Protein AF-A0A1Y3BLN2-F1 (afdb_monomer_lite)

Sequence (224 aa):
MYVQSGNWNQACVCAREAYSTDDDSYQQLLRSLKQNLVMNGNHNAAAYIANIYLNNHEEAFIILVKGHHWYEAIRLHHFHRLNDCLLQKEFIDEMIDSYDHLIDNLNNKIQIINDYLLRLKELRENKINLDQFSNEKFSGQDDIDTYSDTSSICDTSSLQSYNTGNTNQTLKTNASHSRKIKRMEQKKYLLKKGSTNEDLQIIYAIKELIMQSSQIFQEANGLI

Secondary structure (DSSP, 8-state):
-TTTTT-HHHHHHHHHHHS-TT-HHHHHHHHHHHHHHHHTT-HHHHHHIIIIIS--HHHHHHHHHHTT-HHHHHHHHHHHT--HHHIIIIIIHHHHHHHHHHHHHHHHHHHHHHHHHHHHHHHHHHHHHHHHHHHHHHTT-------------------------------SSHHHHHHHHHHHHHHTTS--TT-TTHHHHHHHHHHHHHHHHHHHHHHHHHH-

Radius of gyration: 32.09 Å; chains: 1; bounding box: 62×76×81 Å

Structure (mmCIF, N/CA/C/O backbone):
data_AF-A0A1Y3BLN2-F1
#
_entry.id   AF-A0A1Y3BLN2-F1
#
loop_
_atom_site.group_PDB
_atom_site.id
_atom_site.type_symbol
_atom_site.label_atom_id
_atom_site.label_alt_id
_atom_site.label_comp_id
_atom_site.label_asym_id
_atom_site.label_entity_id
_atom_site.label_seq_id
_atom_site.pdbx_PDB_ins_code
_atom_site.Cartn_x
_atom_site.Cartn_y
_atom_site.Cartn_z
_atom_site.occupancy
_atom_site.B_iso_or_equiv
_atom_site.auth_seq_id
_atom_site.auth_comp_id
_atom_site.auth_asym_id
_atom_site.auth_atom_id
_atom_site.pdbx_PDB_model_num
ATOM 1 N N . MET A 1 1 ? 11.397 -21.633 -10.561 1.00 62.62 1 MET A N 1
ATOM 2 C CA .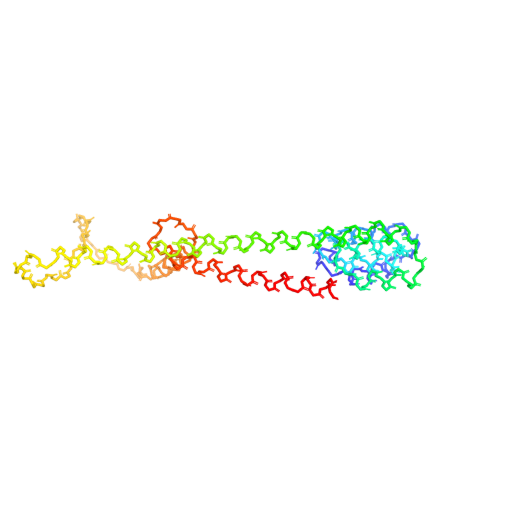 MET A 1 1 ? 11.525 -21.855 -9.104 1.00 62.62 1 MET A CA 1
ATOM 3 C C . MET A 1 1 ? 11.738 -20.544 -8.340 1.00 62.62 1 MET A C 1
ATOM 5 O O . MET A 1 1 ? 10.847 -20.187 -7.587 1.00 62.62 1 MET A O 1
ATOM 9 N N . TYR A 1 2 ? 12.810 -19.768 -8.579 1.00 74.56 2 TYR A N 1
ATOM 10 C CA . TYR A 1 2 ? 13.066 -18.517 -7.827 1.00 74.56 2 TYR A CA 1
ATOM 11 C C . TYR A 1 2 ? 12.047 -17.383 -8.042 1.00 74.56 2 TYR A C 1
ATOM 13 O O . TYR A 1 2 ? 11.705 -16.675 -7.098 1.00 74.56 2 TYR A O 1
ATOM 21 N N . VAL A 1 3 ? 11.497 -17.258 -9.256 1.00 70.56 3 VAL A N 1
ATOM 22 C CA . VAL A 1 3 ? 10.411 -16.302 -9.563 1.00 70.56 3 VAL A CA 1
ATOM 23 C C . VAL A 1 3 ? 9.155 -16.600 -8.735 1.00 70.56 3 VAL A C 1
ATOM 25 O O . VAL A 1 3 ? 8.510 -15.691 -8.229 1.00 70.56 3 VAL A O 1
ATOM 28 N N . GLN A 1 4 ? 8.836 -17.883 -8.541 1.00 72.69 4 GLN A N 1
ATOM 29 C CA . GLN A 1 4 ? 7.673 -18.324 -7.761 1.00 72.69 4 GLN A CA 1
ATOM 30 C C . GLN A 1 4 ? 7.908 -18.238 -6.249 1.00 72.69 4 GLN A C 1
ATOM 32 O O . GLN A 1 4 ? 6.954 -18.104 -5.493 1.00 72.69 4 GLN A O 1
ATOM 37 N N . SER A 1 5 ? 9.164 -18.297 -5.796 1.00 72.00 5 SER A N 1
ATOM 38 C CA . SER A 1 5 ? 9.515 -18.189 -4.376 1.00 72.00 5 SER A CA 1
ATOM 39 C C . SER A 1 5 ? 9.701 -16.743 -3.898 1.00 72.00 5 SER A C 1
ATOM 41 O O . SER A 1 5 ? 10.157 -16.536 -2.778 1.00 72.00 5 SER A O 1
ATOM 43 N N . GLY A 1 6 ? 9.428 -15.741 -4.744 1.00 71.25 6 GLY A N 1
ATOM 44 C CA . GLY A 1 6 ? 9.555 -14.318 -4.402 1.00 71.25 6 GLY A CA 1
ATOM 45 C C . GLY A 1 6 ? 10.995 -13.817 -4.219 1.00 71.25 6 GLY A C 1
ATOM 46 O O . GLY A 1 6 ? 11.201 -12.665 -3.839 1.00 71.25 6 GLY A O 1
ATOM 47 N N . ASN A 1 7 ? 12.007 -14.647 -4.504 1.00 84.38 7 ASN A N 1
ATOM 48 C CA . ASN A 1 7 ? 13.411 -14.260 -4.375 1.00 84.38 7 ASN A CA 1
ATOM 49 C C . ASN A 1 7 ? 13.906 -13.647 -5.688 1.00 84.38 7 ASN A C 1
ATOM 51 O O . ASN A 1 7 ? 14.526 -14.308 -6.525 1.00 84.38 7 ASN A O 1
ATOM 55 N N . TRP A 1 8 ? 13.585 -12.368 -5.863 1.00 86.25 8 TRP A N 1
ATOM 56 C CA . TRP A 1 8 ? 13.862 -11.622 -7.086 1.00 86.25 8 TRP A CA 1
ATOM 57 C C . TRP A 1 8 ? 15.357 -11.474 -7.380 1.00 86.25 8 TRP A C 1
ATOM 59 O O . TRP A 1 8 ? 15.755 -11.606 -8.531 1.00 86.25 8 TRP A O 1
ATOM 69 N N . ASN A 1 9 ? 16.190 -11.294 -6.351 1.00 86.38 9 ASN A N 1
ATOM 70 C CA . ASN A 1 9 ? 17.641 -11.169 -6.509 1.00 86.38 9 ASN A CA 1
ATOM 71 C C . ASN A 1 9 ? 18.246 -12.413 -7.163 1.00 86.38 9 ASN A C 1
ATOM 73 O O . ASN A 1 9 ? 18.951 -12.313 -8.164 1.00 86.38 9 ASN A O 1
ATOM 77 N N . GLN A 1 10 ? 17.927 -13.596 -6.631 1.00 85.94 10 GLN A N 1
ATOM 78 C CA . GLN A 1 10 ? 18.423 -14.857 -7.187 1.00 85.94 10 GLN A CA 1
ATOM 79 C C . GLN A 1 10 ? 17.836 -15.128 -8.575 1.00 85.94 10 GLN A C 1
ATOM 81 O O . GLN A 1 10 ? 18.544 -15.594 -9.462 1.00 85.94 10 GLN A O 1
ATOM 86 N N . ALA A 1 11 ? 16.568 -14.767 -8.800 1.00 85.12 11 ALA A N 1
ATOM 87 C CA . ALA A 1 11 ? 15.963 -14.864 -10.124 1.00 85.12 11 ALA A CA 1
ATOM 88 C C . ALA A 1 11 ? 16.705 -14.005 -11.167 1.00 85.12 11 ALA A C 1
ATOM 90 O O . ALA A 1 11 ? 16.970 -14.498 -12.261 1.00 85.12 11 ALA A O 1
ATOM 91 N N . CYS A 1 12 ? 17.088 -12.769 -10.826 1.00 83.44 12 CYS A N 1
ATOM 92 C CA . CYS A 1 12 ? 17.858 -11.894 -11.712 1.00 83.44 12 CYS A CA 1
ATOM 93 C C . CYS A 1 12 ? 19.279 -12.415 -11.970 1.00 83.44 12 CYS A C 1
ATOM 95 O O . CYS A 1 12 ? 19.751 -12.339 -13.101 1.00 83.44 12 CYS A O 1
ATOM 97 N N . VAL A 1 13 ? 19.957 -12.959 -10.952 1.00 85.75 13 VAL A N 1
ATOM 98 C CA . VAL A 1 13 ? 21.305 -13.538 -11.106 1.00 85.75 13 VAL A CA 1
ATOM 99 C C . VAL A 1 13 ? 21.269 -14.735 -12.054 1.00 85.75 13 VAL A C 1
ATOM 101 O O . VAL A 1 13 ? 21.981 -14.734 -13.054 1.00 85.75 13 VAL A O 1
ATOM 104 N N . CYS A 1 14 ? 20.377 -15.701 -11.816 1.00 85.25 14 CYS A N 1
ATOM 105 C CA . CYS A 1 14 ? 20.239 -16.859 -12.699 1.00 85.25 14 CYS A CA 1
ATOM 106 C C . CYS A 1 14 ? 19.821 -16.457 -14.120 1.00 85.25 14 CYS A C 1
ATOM 108 O O . CYS A 1 14 ? 20.283 -17.049 -15.090 1.00 85.25 14 CYS A O 1
ATOM 110 N N . ALA A 1 15 ? 18.952 -15.451 -14.261 1.00 83.88 15 ALA A N 1
ATOM 111 C CA . ALA A 1 15 ? 18.550 -14.958 -15.573 1.00 83.88 15 ALA A CA 1
ATOM 112 C C . ALA A 1 15 ? 19.729 -14.333 -16.335 1.00 83.88 15 ALA A C 1
ATOM 114 O O . ALA A 1 15 ? 19.853 -14.550 -17.534 1.00 83.88 15 ALA A O 1
ATOM 115 N N . ARG A 1 16 ? 20.615 -13.610 -15.643 1.00 82.88 16 ARG A N 1
ATOM 116 C CA . ARG A 1 16 ? 21.811 -13.005 -16.244 1.00 82.88 16 ARG A CA 1
ATOM 117 C C . ARG A 1 16 ? 22.861 -14.039 -16.657 1.00 82.88 16 ARG A C 1
ATOM 119 O O . ARG A 1 16 ? 23.613 -13.793 -17.589 1.00 82.88 16 ARG A O 1
ATOM 126 N N . GLU A 1 17 ? 22.934 -15.172 -15.964 1.00 83.62 17 GLU A N 1
ATOM 127 C CA . GLU A 1 17 ? 23.821 -16.282 -16.341 1.00 83.62 17 GLU A CA 1
ATOM 128 C C . GLU A 1 17 ? 23.270 -17.100 -17.518 1.00 83.62 17 GLU A C 1
ATOM 130 O O . GLU A 1 17 ? 24.042 -17.664 -18.289 1.00 83.62 17 GLU A O 1
ATOM 135 N N . ALA A 1 18 ? 21.943 -17.174 -17.656 1.00 81.31 18 ALA A N 1
ATOM 136 C CA . ALA A 1 18 ? 21.277 -18.010 -18.653 1.00 81.31 18 ALA A CA 1
ATOM 137 C C . ALA A 1 18 ? 21.029 -17.319 -20.004 1.00 81.31 18 ALA A C 1
ATOM 139 O O . ALA A 1 18 ? 20.907 -18.012 -21.013 1.00 81.31 18 ALA A O 1
ATOM 140 N N . TYR A 1 19 ? 20.927 -15.989 -20.029 1.00 81.38 19 TYR A N 1
ATOM 141 C CA . TYR A 1 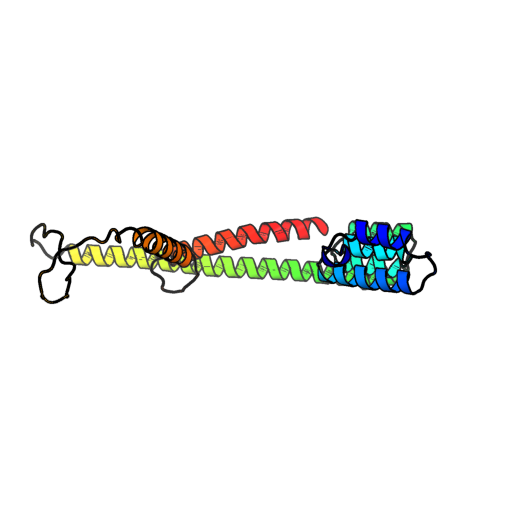19 ? 20.572 -15.216 -21.221 1.00 81.38 19 TYR A CA 1
ATOM 142 C C . TYR A 1 19 ? 21.581 -14.102 -21.493 1.00 81.38 19 TYR A C 1
ATOM 144 O O . TYR A 1 19 ? 22.195 -13.564 -20.569 1.00 81.38 19 TYR A O 1
ATOM 152 N N . SER A 1 20 ? 21.713 -13.715 -22.762 1.00 78.19 20 SER A N 1
ATOM 153 C CA . SER A 1 20 ? 22.414 -12.483 -23.117 1.00 78.19 20 SER A CA 1
ATOM 154 C C . SER A 1 20 ? 21.567 -11.271 -22.717 1.00 78.19 20 SER A C 1
ATOM 156 O O . SER A 1 20 ? 20.338 -11.330 -22.695 1.00 78.19 20 SER A O 1
ATOM 158 N N . THR A 1 21 ? 22.205 -10.141 -22.409 1.00 70.00 21 THR A N 1
ATOM 159 C CA . THR A 1 21 ? 21.501 -8.915 -21.980 1.00 70.00 21 THR A CA 1
ATOM 160 C C . THR A 1 21 ? 20.557 -8.347 -23.041 1.00 70.00 21 THR A C 1
ATOM 162 O O . THR A 1 21 ? 19.580 -7.682 -22.686 1.00 70.00 21 THR A O 1
ATOM 165 N N . ASP A 1 22 ? 20.829 -8.652 -24.310 1.00 73.44 22 ASP A N 1
ATOM 166 C CA . ASP A 1 22 ? 20.061 -8.187 -25.469 1.00 73.44 22 ASP A CA 1
ATOM 167 C C . ASP A 1 22 ? 18.950 -9.169 -25.883 1.00 73.44 22 ASP A C 1
ATOM 169 O O . ASP A 1 22 ? 18.212 -8.900 -26.829 1.00 73.44 22 ASP A O 1
ATOM 173 N N . ASP A 1 23 ? 18.801 -10.300 -25.182 1.00 84.06 23 ASP A N 1
ATOM 174 C CA . ASP A 1 23 ? 17.747 -11.266 -25.488 1.00 84.06 23 ASP A CA 1
ATOM 175 C C . ASP A 1 23 ? 16.370 -10.730 -25.070 1.00 84.06 23 ASP A C 1
ATOM 177 O O . ASP A 1 23 ? 16.113 -10.408 -23.903 1.00 84.06 23 ASP A O 1
ATOM 181 N N . ASP A 1 24 ? 15.420 -10.734 -26.006 1.00 84.50 24 ASP A N 1
ATOM 182 C CA . ASP A 1 24 ? 14.030 -10.348 -25.737 1.00 84.50 24 ASP A CA 1
ATOM 183 C C . ASP A 1 24 ? 13.388 -11.202 -24.630 1.00 84.50 24 ASP A C 1
ATOM 185 O O . ASP A 1 24 ? 12.578 -10.707 -23.840 1.00 84.50 24 ASP A O 1
ATOM 189 N N . SER A 1 25 ? 13.777 -12.477 -24.514 1.00 84.25 25 SER A N 1
ATOM 190 C CA . SER A 1 25 ? 13.311 -13.375 -23.451 1.00 84.25 25 SER A CA 1
ATOM 191 C C . SER A 1 25 ? 13.767 -12.924 -22.062 1.00 84.25 25 SER A C 1
ATOM 193 O O . SER A 1 25 ? 13.006 -13.036 -21.097 1.00 84.25 25 SER A O 1
ATOM 195 N N . TYR A 1 26 ? 14.975 -12.366 -21.952 1.00 86.56 26 TYR A N 1
ATOM 196 C CA . TYR A 1 26 ? 15.506 -11.820 -20.705 1.00 86.56 26 TYR A CA 1
ATOM 197 C C . TYR A 1 26 ? 14.732 -10.566 -20.285 1.00 86.56 26 TYR A C 1
ATOM 199 O O . TYR A 1 26 ? 14.268 -10.460 -19.146 1.00 86.56 26 TYR A O 1
ATOM 207 N N . GLN A 1 27 ? 14.490 -9.659 -21.233 1.00 87.00 27 GLN A N 1
ATOM 208 C CA . GLN A 1 27 ? 13.707 -8.440 -21.013 1.00 87.00 27 GLN A CA 1
ATOM 209 C C . GLN A 1 27 ? 12.254 -8.752 -20.614 1.00 87.00 27 GLN A C 1
ATOM 211 O O . GLN A 1 27 ? 11.708 -8.141 -19.691 1.00 87.00 27 GLN A O 1
ATOM 216 N N . GLN A 1 28 ? 11.615 -9.735 -21.259 1.00 88.75 28 GLN A N 1
ATOM 217 C CA . GLN A 1 28 ? 10.267 -10.187 -20.893 1.00 88.75 28 GLN A CA 1
ATOM 218 C C . GLN A 1 28 ? 10.220 -10.784 -19.483 1.00 88.75 28 GLN A C 1
ATOM 220 O O . GLN A 1 28 ? 9.312 -10.466 -18.708 1.00 88.75 28 GLN A O 1
ATOM 225 N N . LEU A 1 29 ? 11.216 -11.594 -19.116 1.00 88.56 29 LEU A N 1
ATOM 226 C CA . LEU A 1 29 ? 11.306 -12.166 -17.778 1.00 88.56 29 LEU A CA 1
ATOM 227 C C . LEU A 1 29 ? 11.437 -11.072 -16.712 1.00 88.56 29 LEU A C 1
ATOM 229 O O . LEU A 1 29 ? 10.681 -11.087 -15.741 1.00 88.56 29 LEU A O 1
ATOM 233 N N . LEU A 1 30 ? 12.309 -10.082 -16.914 1.00 89.31 30 LEU A N 1
ATOM 234 C CA . LEU A 1 30 ? 12.465 -8.953 -15.992 1.00 89.31 30 LEU A CA 1
ATOM 235 C C . LEU A 1 30 ? 11.183 -8.124 -15.851 1.00 89.31 30 LEU A C 1
ATOM 237 O O . LEU A 1 30 ? 10.811 -7.753 -14.737 1.00 89.31 30 LEU A O 1
ATOM 241 N N . ARG A 1 31 ? 10.462 -7.877 -16.953 1.00 91.31 31 ARG A N 1
ATOM 242 C CA . ARG A 1 31 ? 9.159 -7.191 -16.911 1.00 91.31 31 ARG A CA 1
ATOM 243 C C . ARG A 1 31 ? 8.132 -7.981 -16.101 1.00 91.31 31 ARG A C 1
ATOM 245 O O . ARG A 1 31 ? 7.447 -7.384 -15.271 1.00 91.31 31 ARG A O 1
ATOM 252 N N . SER A 1 32 ? 8.066 -9.301 -16.284 1.00 91.19 32 SER A N 1
ATOM 253 C CA . SER A 1 32 ? 7.160 -10.164 -15.513 1.00 91.19 32 SER A CA 1
ATOM 254 C C . SER A 1 32 ? 7.522 -10.201 -14.022 1.00 91.19 32 SER A C 1
ATOM 256 O O . SER A 1 32 ? 6.652 -10.113 -13.158 1.00 91.19 32 SER A O 1
ATOM 258 N N . LEU A 1 33 ? 8.819 -10.257 -13.703 1.00 90.00 33 LEU A N 1
ATOM 259 C CA . LEU A 1 33 ? 9.331 -10.251 -12.336 1.00 90.00 33 LEU A CA 1
ATOM 260 C C . LEU A 1 33 ? 8.996 -8.933 -11.630 1.00 90.00 33 LEU A C 1
ATOM 262 O O . LEU A 1 33 ? 8.481 -8.944 -10.515 1.00 90.00 33 LEU A O 1
ATOM 266 N N . LYS A 1 34 ? 9.239 -7.803 -12.303 1.00 92.81 34 LYS A N 1
ATOM 267 C CA . LYS A 1 34 ? 8.872 -6.466 -11.828 1.00 92.81 34 LYS A CA 1
ATOM 268 C C . LYS A 1 34 ? 7.373 -6.377 -11.537 1.00 92.81 34 LYS A C 1
ATOM 270 O O . LYS A 1 34 ? 7.005 -5.934 -10.456 1.00 92.81 34 LYS A O 1
ATOM 275 N N . GLN A 1 35 ? 6.514 -6.823 -12.458 1.00 91.62 35 GLN A N 1
ATOM 276 C CA . GLN A 1 35 ? 5.059 -6.816 -12.253 1.00 91.62 35 GLN A CA 1
ATOM 277 C C . GLN A 1 35 ? 4.653 -7.638 -11.025 1.00 91.62 35 GLN A C 1
ATOM 279 O O . GLN A 1 35 ? 3.909 -7.143 -10.183 1.00 91.62 35 GLN A O 1
ATOM 284 N N . ASN A 1 36 ? 5.207 -8.842 -10.868 1.00 91.06 36 ASN A N 1
ATOM 285 C CA . ASN A 1 36 ? 4.957 -9.668 -9.686 1.00 91.06 36 ASN A CA 1
ATOM 286 C C . ASN A 1 36 ? 5.389 -8.970 -8.385 1.00 91.06 36 ASN A C 1
ATOM 288 O O . ASN A 1 36 ? 4.702 -9.073 -7.374 1.00 91.06 36 ASN A O 1
ATOM 292 N N . LEU A 1 37 ? 6.508 -8.240 -8.392 1.00 90.44 37 LEU A N 1
ATOM 293 C CA . LEU A 1 37 ? 6.974 -7.500 -7.216 1.00 90.44 37 LEU A CA 1
ATOM 294 C C . LEU A 1 37 ? 6.078 -6.315 -6.862 1.00 90.44 37 LEU A C 1
ATOM 296 O O . LEU A 1 37 ? 5.812 -6.115 -5.679 1.00 90.44 37 LEU A O 1
ATOM 300 N N . VAL A 1 38 ? 5.579 -5.583 -7.861 1.00 91.94 38 VAL A N 1
ATOM 301 C CA . VAL A 1 38 ? 4.586 -4.518 -7.647 1.00 91.94 38 VAL A CA 1
ATOM 302 C C . VAL A 1 38 ? 3.304 -5.104 -7.057 1.00 91.94 38 VAL A C 1
ATOM 304 O O . VAL A 1 38 ? 2.806 -4.594 -6.059 1.00 91.94 38 VAL A O 1
ATOM 307 N N . MET A 1 39 ? 2.812 -6.227 -7.591 1.00 89.94 39 MET A N 1
ATOM 308 C CA . MET A 1 39 ? 1.628 -6.908 -7.045 1.00 89.94 39 MET A CA 1
ATOM 309 C C . MET A 1 39 ? 1.832 -7.401 -5.606 1.00 89.94 39 MET A C 1
ATOM 311 O O . MET A 1 39 ? 0.890 -7.413 -4.821 1.00 89.94 39 MET A O 1
ATOM 315 N N . ASN A 1 40 ? 3.061 -7.770 -5.246 1.00 88.94 40 ASN A N 1
ATOM 316 C CA . ASN A 1 40 ? 3.426 -8.167 -3.887 1.00 88.94 40 ASN A CA 1
ATOM 317 C C . ASN A 1 40 ? 3.702 -6.969 -2.952 1.00 88.94 40 ASN A C 1
ATOM 319 O O . ASN A 1 40 ? 4.102 -7.180 -1.809 1.00 88.94 40 ASN A O 1
ATOM 323 N N . GLY A 1 41 ? 3.545 -5.727 -3.426 1.00 88.62 41 GLY A N 1
ATOM 324 C CA . GLY A 1 41 ? 3.792 -4.502 -2.659 1.00 88.62 41 GLY A CA 1
ATOM 325 C C . GLY A 1 41 ? 5.271 -4.146 -2.464 1.00 88.62 41 GLY A C 1
ATOM 326 O O . GLY A 1 41 ? 5.586 -3.193 -1.755 1.00 88.62 41 GLY A O 1
ATOM 327 N N . ASN A 1 42 ? 6.202 -4.876 -3.088 1.00 90.75 42 ASN A N 1
ATOM 328 C CA . ASN A 1 42 ? 7.638 -4.625 -2.962 1.00 90.75 42 ASN A CA 1
ATOM 329 C C . ASN A 1 42 ? 8.124 -3.645 -4.043 1.00 90.75 42 ASN A C 1
ATOM 331 O O . ASN A 1 42 ? 8.842 -4.008 -4.981 1.00 90.75 42 ASN A O 1
ATOM 335 N N . HIS A 1 43 ? 7.699 -2.391 -3.902 1.00 92.81 43 HIS A N 1
ATOM 336 C CA . HIS A 1 43 ? 7.960 -1.312 -4.854 1.00 92.81 43 HIS A CA 1
ATOM 337 C C . HIS A 1 43 ? 9.453 -0.979 -4.979 1.00 92.81 43 HIS A C 1
ATOM 339 O O . HIS A 1 43 ? 9.937 -0.784 -6.091 1.00 92.81 43 HIS A O 1
ATOM 345 N N . ASN A 1 44 ? 10.215 -1.025 -3.880 1.00 92.06 44 ASN A N 1
ATOM 346 C CA . ASN A 1 44 ? 11.669 -0.823 -3.898 1.00 92.06 44 ASN A CA 1
ATOM 347 C C . ASN A 1 44 ? 12.404 -1.824 -4.804 1.00 92.06 44 ASN A C 1
ATOM 349 O O . ASN A 1 44 ? 13.221 -1.434 -5.639 1.00 92.06 44 ASN A O 1
ATOM 353 N N . ALA A 1 45 ? 12.100 -3.118 -4.674 1.00 91.75 45 ALA A N 1
ATOM 354 C CA . ALA A 1 45 ? 12.707 -4.151 -5.514 1.00 91.75 45 ALA A CA 1
ATOM 355 C C . ALA A 1 45 ? 12.285 -4.014 -6.986 1.00 91.75 45 ALA A C 1
ATOM 357 O O . ALA A 1 45 ? 13.110 -4.147 -7.892 1.00 91.75 45 ALA A O 1
ATOM 358 N N . ALA A 1 46 ? 11.007 -3.713 -7.234 1.00 93.50 46 ALA A N 1
ATOM 359 C CA . ALA A 1 46 ? 10.492 -3.494 -8.583 1.00 93.50 46 ALA A CA 1
ATOM 360 C C . ALA A 1 46 ? 11.157 -2.287 -9.268 1.00 93.50 46 ALA A C 1
ATOM 362 O O . ALA A 1 46 ? 11.579 -2.387 -10.422 1.00 93.50 46 ALA A O 1
ATOM 363 N N . ALA A 1 47 ? 11.310 -1.175 -8.547 1.00 93.81 47 ALA A N 1
ATOM 364 C CA . ALA A 1 47 ? 11.995 0.015 -9.032 1.00 93.81 47 ALA A CA 1
ATOM 365 C C . ALA A 1 47 ? 13.484 -0.243 -9.288 1.00 93.81 47 ALA A C 1
ATOM 367 O O . ALA A 1 47 ? 14.022 0.235 -10.284 1.00 93.81 47 ALA A O 1
ATOM 368 N N . TYR A 1 48 ? 14.145 -1.048 -8.449 1.00 93.12 48 TYR A N 1
ATOM 369 C CA . TYR A 1 48 ? 15.529 -1.461 -8.685 1.00 93.12 48 TYR A CA 1
ATOM 370 C C . TYR A 1 48 ? 15.672 -2.226 -10.006 1.00 93.12 48 TYR A C 1
ATOM 372 O O . TYR A 1 48 ? 16.585 -1.950 -10.782 1.00 93.12 48 TYR A O 1
ATOM 380 N N . ILE A 1 49 ? 14.742 -3.140 -10.302 1.00 92.12 49 ILE A N 1
ATOM 381 C CA . ILE A 1 49 ? 14.729 -3.867 -11.578 1.00 92.12 49 ILE A CA 1
ATOM 382 C C . ILE A 1 49 ? 14.515 -2.922 -12.760 1.00 92.12 49 ILE A C 1
ATOM 384 O O . ILE A 1 49 ? 15.256 -2.995 -13.741 1.00 92.12 49 ILE A O 1
ATOM 388 N N . ALA A 1 50 ? 13.545 -2.013 -12.657 1.00 92.56 50 ALA A N 1
ATOM 389 C CA . ALA A 1 50 ? 13.275 -1.026 -13.698 1.00 92.56 50 ALA A CA 1
ATOM 390 C C . ALA A 1 50 ? 14.480 -0.104 -13.956 1.00 92.56 50 ALA A C 1
ATOM 392 O O . ALA A 1 50 ? 14.844 0.123 -15.107 1.00 92.56 50 ALA A O 1
ATOM 393 N N . ASN A 1 51 ? 15.138 0.363 -12.894 1.00 92.44 51 ASN A N 1
ATOM 394 C CA . ASN A 1 51 ? 16.263 1.284 -12.987 1.00 92.44 51 ASN A CA 1
ATOM 395 C C . ASN A 1 51 ? 17.537 0.596 -13.506 1.00 92.44 51 ASN A C 1
ATOM 397 O O . ASN A 1 51 ? 18.119 1.036 -14.490 1.00 92.44 51 ASN A O 1
ATOM 401 N N . ILE A 1 52 ? 17.964 -0.492 -12.856 1.00 91.25 52 ILE A N 1
ATOM 402 C CA . ILE A 1 52 ? 19.282 -1.102 -13.088 1.00 91.25 52 ILE A CA 1
ATOM 403 C C . ILE A 1 52 ? 19.277 -2.090 -14.251 1.00 91.25 52 ILE A C 1
ATOM 405 O O . ILE A 1 52 ? 20.242 -2.151 -15.007 1.00 91.25 52 ILE A O 1
ATOM 409 N N . TYR A 1 53 ? 18.227 -2.904 -14.380 1.00 88.69 53 TYR A N 1
ATOM 410 C CA . TYR A 1 53 ? 18.208 -3.982 -15.371 1.00 88.69 53 TYR A CA 1
ATOM 411 C C . TYR A 1 53 ? 17.489 -3.592 -16.664 1.00 88.69 53 TYR A C 1
ATOM 413 O O . TYR A 1 53 ? 17.879 -4.056 -17.732 1.00 88.69 53 TYR A O 1
ATOM 421 N N . LEU A 1 54 ? 16.452 -2.753 -16.577 1.00 89.38 54 LEU A N 1
ATOM 422 C CA . LEU A 1 54 ? 15.685 -2.289 -17.740 1.00 89.38 54 LEU A CA 1
ATOM 423 C C . LEU A 1 54 ? 16.102 -0.888 -18.224 1.00 89.38 54 LEU A C 1
ATOM 425 O O . LEU A 1 54 ? 15.588 -0.445 -19.248 1.00 89.38 54 LEU A O 1
ATOM 429 N N . ASN A 1 55 ? 16.999 -0.192 -17.507 1.00 89.25 55 ASN A N 1
ATOM 430 C CA . ASN A 1 55 ? 17.421 1.192 -17.784 1.00 89.25 55 ASN A CA 1
ATOM 431 C C . ASN A 1 55 ? 16.249 2.175 -17.986 1.00 89.25 55 ASN A C 1
ATOM 433 O O . ASN A 1 55 ? 16.375 3.177 -18.688 1.00 89.25 55 ASN A O 1
ATOM 437 N N . ASN A 1 56 ? 15.091 1.893 -17.381 1.00 92.12 56 ASN A N 1
ATOM 438 C CA . ASN A 1 56 ? 13.897 2.720 -17.484 1.00 92.12 56 ASN A CA 1
ATOM 439 C C . ASN A 1 56 ? 13.724 3.536 -16.200 1.00 92.12 56 ASN A C 1
ATOM 441 O O . ASN A 1 56 ? 13.021 3.142 -15.266 1.00 92.12 56 ASN A O 1
ATOM 445 N N . HIS A 1 57 ? 14.421 4.669 -16.150 1.00 92.62 57 HIS A N 1
ATOM 446 C CA . HIS A 1 57 ? 14.479 5.533 -14.972 1.00 92.62 57 HIS A CA 1
ATOM 447 C C . HIS A 1 57 ? 13.140 6.230 -14.677 1.00 92.62 57 HIS A C 1
ATOM 449 O O . HIS A 1 57 ? 12.781 6.379 -13.511 1.00 92.62 57 HIS A O 1
ATOM 455 N N . GLU A 1 58 ? 12.380 6.608 -15.712 1.00 91.50 58 GLU A N 1
ATOM 456 C CA . GLU A 1 58 ? 11.054 7.225 -15.548 1.00 91.50 58 GLU A CA 1
ATOM 457 C C . GLU A 1 58 ? 10.063 6.239 -14.924 1.00 91.50 58 GLU A C 1
ATOM 459 O O . GLU A 1 58 ? 9.379 6.559 -13.955 1.00 91.50 58 GLU A O 1
ATOM 464 N N . GLU A 1 59 ? 10.040 4.999 -15.412 1.00 92.25 59 GLU A N 1
ATOM 465 C CA . GLU A 1 59 ? 9.181 3.966 -14.835 1.00 92.25 59 GLU A CA 1
ATOM 466 C C . GLU A 1 59 ? 9.604 3.598 -13.406 1.00 92.25 59 GLU A C 1
ATOM 468 O O . GLU A 1 59 ? 8.750 3.401 -12.541 1.00 92.25 59 GLU A O 1
ATOM 473 N N . ALA A 1 60 ? 10.910 3.541 -13.129 1.00 93.81 60 ALA A N 1
ATOM 474 C CA . ALA A 1 60 ? 11.410 3.315 -11.777 1.00 93.81 60 ALA A CA 1
ATOM 475 C C . ALA A 1 60 ? 10.951 4.414 -10.806 1.00 93.81 60 ALA A C 1
ATOM 477 O O . ALA A 1 60 ? 10.552 4.100 -9.686 1.00 93.81 60 ALA A O 1
ATOM 478 N N . PHE A 1 61 ? 10.961 5.678 -11.239 1.00 93.88 61 PHE A N 1
ATOM 479 C CA . PHE A 1 61 ? 10.450 6.796 -10.450 1.00 93.88 61 PHE A CA 1
ATOM 480 C C . PHE A 1 61 ? 8.963 6.628 -10.126 1.00 93.88 61 PHE A C 1
ATOM 482 O O . PHE A 1 61 ? 8.589 6.687 -8.958 1.00 93.88 61 PHE A O 1
ATOM 489 N N . ILE A 1 62 ? 8.130 6.343 -11.132 1.00 92.88 62 ILE A N 1
ATOM 490 C CA . ILE A 1 62 ? 6.679 6.170 -10.947 1.00 92.88 62 ILE A CA 1
ATOM 491 C C . ILE A 1 62 ? 6.384 5.017 -9.974 1.00 92.88 62 ILE A C 1
ATOM 493 O O . ILE A 1 62 ? 5.495 5.118 -9.131 1.00 92.88 62 ILE A O 1
ATOM 497 N N . ILE A 1 63 ? 7.143 3.918 -10.048 1.00 93.94 63 ILE A N 1
ATOM 498 C CA . ILE A 1 63 ? 6.988 2.785 -9.124 1.00 93.94 63 ILE A CA 1
ATOM 499 C C . ILE A 1 63 ? 7.348 3.181 -7.684 1.00 93.94 63 ILE A C 1
ATOM 501 O O . ILE A 1 63 ? 6.660 2.753 -6.758 1.00 93.94 63 ILE A O 1
ATOM 505 N N . LEU A 1 64 ? 8.400 3.982 -7.480 1.00 92.88 64 LEU A N 1
ATOM 506 C CA . LEU A 1 64 ? 8.785 4.463 -6.146 1.00 92.88 64 LEU A CA 1
ATOM 507 C C . LEU A 1 64 ? 7.738 5.409 -5.558 1.00 92.88 64 LEU A C 1
ATOM 509 O O . LEU A 1 64 ? 7.413 5.276 -4.382 1.00 92.88 64 LEU A O 1
ATOM 513 N N . VAL A 1 65 ? 7.187 6.305 -6.381 1.00 92.81 65 VAL A N 1
ATOM 514 C CA . VAL A 1 65 ? 6.105 7.226 -6.000 1.00 92.81 65 VAL A CA 1
ATOM 515 C C . VAL A 1 65 ? 4.878 6.451 -5.524 1.00 92.81 65 VAL A C 1
ATOM 517 O O . VAL A 1 65 ? 4.450 6.628 -4.390 1.00 92.81 65 VAL A O 1
ATOM 520 N N . LYS A 1 66 ? 4.407 5.473 -6.308 1.00 91.44 66 LYS A N 1
ATOM 521 C CA . LYS A 1 66 ? 3.295 4.588 -5.906 1.00 91.44 66 LYS A CA 1
ATOM 522 C C . LYS A 1 66 ? 3.601 3.766 -4.652 1.00 91.44 66 LYS A C 1
ATOM 524 O O . LYS A 1 66 ? 2.715 3.434 -3.868 1.00 91.44 66 LYS A O 1
ATOM 529 N N . GLY A 1 67 ? 4.873 3.431 -4.453 1.00 90.38 67 GLY A N 1
ATOM 530 C CA . GLY A 1 67 ? 5.365 2.757 -3.257 1.00 90.38 67 GLY A CA 1
ATOM 531 C C . GLY A 1 67 ? 5.532 3.653 -2.033 1.00 90.38 67 GLY A C 1
ATOM 532 O O . GLY A 1 67 ? 5.983 3.145 -1.010 1.00 90.38 67 GLY A O 1
ATOM 533 N N . HIS A 1 68 ? 5.205 4.947 -2.123 1.00 90.25 68 HIS A N 1
ATOM 534 C CA . HIS A 1 68 ? 5.418 5.938 -1.066 1.00 90.25 68 HIS A CA 1
ATOM 535 C C . HIS A 1 68 ? 6.897 6.049 -0.630 1.00 90.25 68 HIS A C 1
ATOM 537 O O . HIS A 1 68 ? 7.219 6.412 0.501 1.00 90.25 68 HIS A O 1
ATOM 543 N N . HIS A 1 69 ? 7.831 5.727 -1.533 1.00 90.88 69 HIS A N 1
ATOM 544 C CA . HIS A 1 69 ? 9.278 5.824 -1.319 1.00 90.88 69 HIS A CA 1
ATOM 545 C C . HIS A 1 69 ? 9.793 7.187 -1.795 1.00 90.88 69 HIS A C 1
ATOM 547 O O . HIS A 1 69 ? 10.549 7.302 -2.766 1.00 90.88 69 HIS A O 1
ATOM 553 N N . TRP A 1 70 ? 9.332 8.239 -1.117 1.00 90.12 70 TRP A N 1
ATOM 554 C CA . TRP A 1 70 ? 9.489 9.631 -1.544 1.00 90.12 70 TRP A CA 1
ATOM 555 C C . TRP A 1 70 ? 10.953 10.061 -1.677 1.00 90.12 70 TRP A C 1
ATOM 557 O O . TRP A 1 70 ? 11.351 10.638 -2.691 1.00 90.12 70 TRP A O 1
ATOM 567 N N . TYR A 1 71 ? 11.784 9.729 -0.685 1.00 90.69 71 TYR A N 1
ATOM 568 C CA . TYR A 1 71 ? 13.201 10.095 -0.685 1.00 90.69 71 TYR A CA 1
ATOM 569 C C . TYR A 1 71 ? 13.982 9.393 -1.799 1.00 90.69 71 TYR A C 1
ATOM 571 O O . TYR A 1 71 ? 14.791 10.028 -2.482 1.00 90.69 71 TYR A O 1
ATOM 579 N N . GLU A 1 72 ? 13.752 8.093 -2.020 1.00 90.81 72 GLU A N 1
ATOM 580 C CA . GLU A 1 72 ? 14.366 7.381 -3.140 1.00 90.81 72 GLU A CA 1
ATOM 581 C C . GLU A 1 72 ? 13.916 7.941 -4.491 1.00 90.81 72 GLU A C 1
ATOM 583 O O . GLU A 1 72 ? 14.757 8.077 -5.384 1.00 90.81 72 GLU A O 1
ATOM 588 N N . ALA A 1 73 ? 12.634 8.290 -4.638 1.00 91.38 73 ALA A N 1
ATOM 589 C CA . ALA A 1 73 ? 12.093 8.869 -5.864 1.00 91.38 73 ALA A CA 1
ATOM 590 C C . ALA A 1 73 ? 12.769 10.210 -6.194 1.00 91.38 73 ALA A C 1
ATOM 592 O O . ALA A 1 73 ? 13.315 10.370 -7.288 1.00 91.38 73 ALA A O 1
ATOM 593 N N . ILE A 1 74 ? 12.835 11.139 -5.231 1.00 91.19 74 ILE A N 1
ATOM 594 C CA . ILE A 1 74 ? 13.508 12.440 -5.394 1.00 91.19 74 ILE A CA 1
ATOM 595 C C . ILE A 1 74 ? 14.993 12.250 -5.726 1.00 91.19 74 ILE A C 1
ATOM 597 O O . ILE A 1 74 ? 15.520 12.881 -6.648 1.00 91.19 74 ILE A O 1
ATOM 601 N N . ARG A 1 75 ? 15.683 11.345 -5.016 1.00 92.06 75 ARG A N 1
ATOM 602 C CA . ARG A 1 75 ? 17.096 11.042 -5.284 1.00 92.06 75 ARG A CA 1
ATOM 603 C C . ARG A 1 75 ? 17.296 10.554 -6.718 1.00 92.06 75 ARG A C 1
ATOM 605 O O . ARG A 1 75 ? 18.226 11.002 -7.385 1.00 92.06 75 ARG A O 1
ATOM 612 N N . LEU A 1 76 ? 16.439 9.645 -7.186 1.00 92.06 76 LEU A N 1
ATOM 613 C CA . LEU A 1 76 ? 16.497 9.089 -8.538 1.00 92.06 76 LEU A CA 1
ATOM 614 C C . LEU A 1 76 ? 16.229 10.172 -9.591 1.00 92.06 76 LEU A C 1
ATOM 616 O O . LEU A 1 76 ? 16.981 10.271 -10.562 1.00 92.06 76 LEU A O 1
ATOM 620 N N . HIS A 1 77 ? 15.229 11.024 -9.359 1.00 92.12 77 HIS A N 1
ATOM 621 C CA . HIS A 1 77 ? 14.893 12.150 -10.226 1.00 92.12 77 HIS A CA 1
ATOM 622 C C . HIS A 1 77 ? 16.076 13.109 -10.412 1.00 92.12 77 HIS A C 1
ATOM 624 O O . HIS A 1 77 ? 16.465 13.389 -11.546 1.00 92.12 77 HIS A O 1
ATOM 630 N N . HIS A 1 78 ? 16.709 13.545 -9.318 1.00 91.06 78 HIS A N 1
ATOM 631 C CA . HIS A 1 78 ? 17.871 14.434 -9.392 1.00 91.06 78 HIS A CA 1
ATOM 632 C C . HIS A 1 78 ? 19.103 13.765 -10.005 1.00 91.06 78 HIS A C 1
ATOM 634 O O . HIS A 1 78 ? 19.836 14.408 -10.758 1.00 91.06 78 HIS A O 1
ATOM 640 N N . PHE A 1 79 ? 19.342 12.486 -9.701 1.00 91.94 79 PHE A N 1
ATOM 641 C CA . PHE A 1 79 ? 20.504 11.759 -10.212 1.00 91.94 79 PHE A CA 1
ATOM 642 C C . PHE A 1 79 ? 20.441 11.568 -11.733 1.00 91.94 79 PHE A C 1
ATOM 644 O O . PHE A 1 79 ? 21.432 11.807 -12.420 1.00 91.94 79 PHE A O 1
ATOM 651 N N . HIS A 1 80 ? 19.276 11.189 -12.265 1.00 89.81 80 HIS A N 1
ATOM 652 C CA . HIS A 1 80 ? 19.086 10.965 -13.702 1.00 89.81 80 HIS A CA 1
ATOM 653 C C . HIS A 1 80 ? 18.615 12.209 -14.471 1.00 89.81 80 HIS A C 1
ATOM 655 O O . HIS A 1 80 ? 18.525 12.143 -15.694 1.00 89.81 80 HIS A O 1
ATOM 661 N N . ARG A 1 81 ? 18.353 13.334 -13.785 1.00 88.75 81 ARG A N 1
ATOM 662 C CA . ARG A 1 81 ? 17.801 14.575 -14.365 1.00 88.75 81 ARG A CA 1
ATOM 663 C C . ARG A 1 81 ? 16.551 14.300 -15.203 1.00 88.75 81 ARG A C 1
ATOM 665 O O . ARG A 1 81 ? 16.495 14.631 -16.386 1.00 88.75 81 ARG A O 1
ATOM 672 N N . LEU A 1 82 ? 15.585 13.626 -14.583 1.00 87.38 82 LEU A N 1
ATOM 673 C CA . LEU A 1 82 ? 14.310 13.315 -15.226 1.00 87.38 82 LEU A CA 1
ATOM 674 C C . LEU A 1 82 ? 13.505 14.593 -15.501 1.00 87.38 82 LEU A C 1
ATOM 676 O O . LEU A 1 82 ? 13.797 15.660 -14.971 1.00 87.38 82 LEU A O 1
ATOM 680 N N . ASN A 1 83 ? 12.472 14.471 -16.330 1.00 88.50 83 ASN A N 1
ATOM 681 C CA . ASN A 1 83 ? 11.624 15.592 -16.723 1.00 88.50 83 ASN A CA 1
ATOM 682 C C . ASN A 1 83 ? 10.917 16.240 -15.516 1.00 88.50 83 ASN A C 1
ATOM 684 O O . ASN A 1 83 ? 10.173 15.566 -14.803 1.00 88.50 83 ASN A O 1
ATOM 688 N N . ASP A 1 84 ? 11.054 17.559 -15.348 1.00 86.12 84 ASP A N 1
ATOM 689 C CA . ASP A 1 84 ? 10.420 18.319 -14.252 1.00 86.12 84 ASP A CA 1
ATOM 690 C C . ASP A 1 84 ? 8.886 18.192 -14.248 1.00 86.12 84 ASP A C 1
ATOM 692 O O . ASP A 1 84 ? 8.247 18.179 -13.197 1.00 86.12 84 ASP A O 1
ATOM 696 N N . CYS A 1 85 ? 8.273 18.028 -15.426 1.00 86.25 85 CYS A N 1
ATOM 697 C CA . CYS A 1 85 ? 6.829 17.808 -15.546 1.00 86.25 85 CYS A CA 1
ATOM 698 C C . CYS A 1 85 ? 6.375 16.512 -14.852 1.00 86.25 85 CYS A C 1
ATOM 700 O O . CYS A 1 85 ? 5.256 16.450 -14.350 1.00 86.25 85 CYS A O 1
ATOM 702 N N . LEU A 1 86 ? 7.242 15.498 -14.801 1.00 83.94 86 LEU A N 1
ATOM 703 C CA . LEU A 1 86 ? 6.964 14.213 -14.167 1.00 83.94 86 LEU A CA 1
ATOM 704 C C . LEU A 1 86 ? 7.006 14.340 -12.638 1.00 83.94 86 LEU A C 1
ATOM 706 O O . LEU A 1 86 ? 6.153 13.781 -11.958 1.00 83.94 86 LEU A O 1
ATOM 710 N N . LEU A 1 87 ? 7.924 15.152 -12.102 1.00 86.31 87 LEU A N 1
ATOM 711 C CA . LEU A 1 87 ? 7.923 15.520 -10.684 1.00 86.31 87 LEU A CA 1
ATOM 712 C C . LEU A 1 87 ? 6.639 16.278 -10.325 1.00 86.31 87 LEU A C 1
ATOM 714 O O . LEU A 1 87 ? 5.972 15.945 -9.354 1.00 86.31 87 LEU A O 1
ATOM 718 N N . GLN A 1 88 ? 6.263 17.275 -11.124 1.00 84.38 88 GLN A N 1
ATOM 719 C CA . GLN A 1 88 ? 5.093 18.085 -10.803 1.00 84.38 88 GLN A CA 1
ATOM 720 C C . GLN A 1 88 ? 3.784 17.294 -10.874 1.00 84.38 88 GLN A C 1
ATOM 722 O O . GLN A 1 88 ? 2.941 17.481 -10.012 1.00 84.38 88 GLN A O 1
ATOM 727 N N . LYS A 1 89 ? 3.608 16.437 -11.884 1.00 86.62 89 LYS A N 1
ATOM 728 C CA . LYS A 1 89 ? 2.357 15.690 -12.072 1.00 86.62 89 LYS A CA 1
ATOM 729 C C . LYS A 1 89 ? 2.286 14.433 -11.224 1.00 86.62 89 LYS A C 1
ATOM 731 O O . LYS A 1 89 ? 1.321 14.226 -10.522 1.00 86.62 89 LYS A O 1
ATOM 736 N N . GLU A 1 90 ? 3.292 13.569 -11.296 1.00 87.62 90 GLU A N 1
ATOM 737 C CA . GLU A 1 90 ? 3.175 12.252 -10.663 1.00 87.62 90 GLU A CA 1
ATOM 738 C C . GLU A 1 90 ? 3.539 12.315 -9.180 1.00 87.62 90 GLU A C 1
ATOM 740 O O . GLU A 1 90 ? 2.909 11.656 -8.369 1.00 87.62 90 GLU A O 1
ATOM 745 N N . PHE A 1 91 ? 4.553 13.097 -8.796 1.00 90.50 91 PHE A N 1
ATOM 746 C CA . PHE A 1 91 ? 5.013 13.107 -7.405 1.00 90.50 91 PHE A CA 1
ATOM 747 C C . PHE A 1 91 ? 4.182 14.029 -6.519 1.00 90.50 91 PHE A C 1
ATOM 749 O O . PHE A 1 91 ? 3.788 13.613 -5.436 1.00 90.50 91 PHE A O 1
ATOM 756 N N . ILE A 1 92 ? 3.939 15.273 -6.943 1.00 88.88 92 ILE A N 1
ATOM 757 C CA . ILE A 1 92 ? 3.213 16.235 -6.100 1.00 88.88 92 ILE A CA 1
ATOM 758 C C . ILE A 1 92 ? 1.749 15.820 -5.949 1.00 88.88 92 ILE A C 1
ATOM 760 O O . ILE A 1 92 ? 1.261 15.819 -4.822 1.00 88.88 92 ILE A O 1
ATOM 764 N N . ASP A 1 93 ? 1.078 15.428 -7.038 1.00 91.06 93 ASP A N 1
ATOM 765 C CA . ASP A 1 93 ? -0.332 15.024 -6.972 1.00 91.06 93 ASP A CA 1
ATOM 766 C C . ASP A 1 93 ? -0.493 13.775 -6.082 1.00 91.06 93 ASP A C 1
ATOM 768 O O . ASP A 1 93 ? -1.287 13.795 -5.147 1.00 91.06 93 ASP A O 1
ATOM 772 N N . GLU A 1 94 ? 0.344 12.741 -6.257 1.00 91.25 94 GLU A N 1
ATOM 773 C CA . GLU A 1 94 ? 0.288 11.532 -5.417 1.00 91.25 94 GLU A CA 1
ATOM 774 C C . GLU A 1 94 ? 0.652 11.818 -3.947 1.00 91.25 94 GLU A C 1
ATOM 776 O O . GLU A 1 94 ? 0.098 11.208 -3.034 1.00 91.25 94 GLU A O 1
ATOM 781 N N . MET A 1 95 ? 1.574 12.750 -3.682 1.00 88.88 95 MET A N 1
ATOM 782 C CA . MET A 1 95 ? 1.917 13.143 -2.312 1.00 88.88 95 MET A CA 1
ATOM 783 C C . MET A 1 95 ? 0.731 13.822 -1.617 1.00 88.88 95 MET A C 1
ATOM 785 O O . MET A 1 95 ? 0.463 13.530 -0.450 1.00 88.88 95 MET A O 1
ATOM 789 N N . ILE A 1 96 ? 0.024 14.710 -2.323 1.00 90.81 96 ILE A N 1
ATOM 790 C CA . ILE A 1 96 ? -1.177 15.380 -1.810 1.00 90.81 96 ILE A CA 1
ATOM 791 C C . ILE A 1 96 ? -2.284 14.348 -1.575 1.00 90.81 96 ILE A C 1
ATOM 793 O O . ILE A 1 96 ? -2.832 14.297 -0.476 1.00 90.81 96 ILE A O 1
ATOM 797 N N . ASP A 1 97 ? -2.541 13.470 -2.545 1.00 91.12 97 ASP A N 1
ATOM 798 C CA . ASP A 1 97 ? -3.556 12.419 -2.429 1.00 91.12 97 ASP A CA 1
ATOM 799 C C . ASP A 1 97 ? -3.258 11.466 -1.256 1.00 91.12 97 ASP A C 1
ATOM 801 O O . ASP A 1 97 ? -4.149 11.108 -0.481 1.00 91.12 97 ASP A O 1
ATOM 805 N N . SER A 1 98 ? -1.989 11.083 -1.074 1.00 89.56 98 SER A N 1
ATOM 806 C CA . SER A 1 98 ? -1.546 10.253 0.052 1.00 89.56 98 SER A CA 1
ATOM 807 C C . SER A 1 98 ? -1.731 10.967 1.394 1.00 89.56 98 SER A C 1
ATOM 809 O O . SER A 1 98 ? -2.212 10.369 2.362 1.00 89.56 98 SER A O 1
ATOM 811 N N . TYR A 1 99 ? -1.400 12.258 1.455 1.00 89.75 99 TYR A N 1
ATOM 812 C CA . TYR A 1 99 ? -1.597 13.086 2.641 1.00 89.75 99 TYR A CA 1
ATOM 813 C C . TYR A 1 99 ? -3.079 13.201 3.026 1.00 89.75 99 TYR A C 1
ATOM 815 O O . TYR A 1 99 ? -3.430 12.959 4.186 1.00 89.75 99 TYR A O 1
ATOM 823 N N . ASP A 1 100 ? -3.951 13.488 2.060 1.00 91.88 100 ASP A N 1
ATOM 824 C CA . ASP A 1 100 ? -5.396 13.584 2.276 1.00 91.88 100 ASP A CA 1
ATOM 825 C C . ASP A 1 100 ? -5.975 12.234 2.728 1.00 91.88 100 ASP A C 1
ATOM 827 O O . ASP A 1 100 ? -6.714 12.164 3.714 1.00 91.88 100 ASP A O 1
ATOM 831 N N . HIS A 1 101 ? -5.549 11.130 2.105 1.00 90.50 101 HIS A N 1
ATOM 832 C CA . HIS A 1 101 ? -5.952 9.785 2.516 1.00 90.50 101 HIS A CA 1
ATOM 833 C C . HIS A 1 101 ? -5.515 9.451 3.954 1.00 90.50 101 HIS A C 1
ATOM 835 O O . HIS A 1 101 ? -6.267 8.823 4.710 1.00 90.50 101 HIS A O 1
ATOM 841 N N . LEU A 1 102 ? -4.314 9.867 4.374 1.00 88.31 102 LEU A N 1
ATOM 842 C CA . LEU A 1 102 ? -3.848 9.686 5.753 1.00 88.31 102 LEU A CA 1
ATOM 843 C C . LEU A 1 102 ? -4.693 10.488 6.747 1.00 88.31 102 LEU A C 1
ATOM 845 O O . LEU A 1 102 ? -5.063 9.949 7.796 1.00 88.31 102 LEU A O 1
ATOM 849 N N . ILE A 1 103 ? -5.030 11.739 6.421 1.00 90.25 103 ILE A N 1
ATOM 850 C CA . ILE A 1 103 ? -5.916 12.574 7.242 1.00 90.25 103 ILE A CA 1
ATOM 851 C C . ILE A 1 103 ? -7.287 11.921 7.382 1.00 90.25 103 ILE A C 1
ATOM 853 O O . ILE A 1 103 ? -7.782 11.770 8.502 1.00 90.25 103 ILE A O 1
ATOM 857 N N . ASP A 1 104 ? -7.888 11.490 6.277 1.00 92.00 104 ASP A N 1
ATOM 858 C CA . ASP A 1 104 ? -9.204 10.859 6.283 1.00 92.00 104 ASP A CA 1
ATOM 859 C C . ASP A 1 104 ? -9.201 9.557 7.087 1.00 92.00 104 ASP A C 1
ATOM 861 O O . ASP A 1 104 ? -10.101 9.308 7.893 1.00 92.00 104 ASP A O 1
ATOM 865 N N . ASN A 1 105 ? -8.160 8.734 6.948 1.00 89.62 105 ASN A N 1
ATOM 866 C CA . ASN A 1 105 ? -8.002 7.513 7.736 1.00 89.62 105 ASN A CA 1
ATOM 867 C C . ASN A 1 105 ? -7.884 7.819 9.241 1.00 89.62 105 ASN A C 1
ATOM 869 O O . ASN A 1 105 ? -8.535 7.169 10.065 1.00 89.62 105 ASN A O 1
ATOM 873 N N . LEU A 1 106 ? -7.112 8.842 9.618 1.00 89.31 106 LEU A N 1
ATOM 874 C CA . LEU A 1 106 ? -7.008 9.286 11.010 1.00 89.31 106 LEU A CA 1
ATOM 875 C C . LEU A 1 106 ? -8.346 9.806 11.547 1.00 89.31 106 LEU A C 1
ATOM 877 O O . LEU A 1 106 ? -8.764 9.386 12.628 1.00 89.31 106 LEU A O 1
ATOM 881 N N . ASN A 1 107 ? -9.047 10.649 10.789 1.00 91.06 107 ASN A N 1
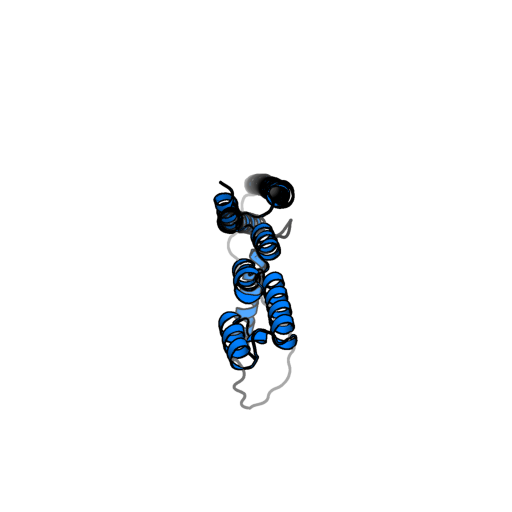ATOM 882 C CA . ASN A 1 107 ? -10.357 11.182 11.165 1.00 91.06 107 ASN A CA 1
ATOM 883 C C . ASN A 1 107 ? -11.388 10.064 11.360 1.00 91.06 107 ASN A C 1
ATOM 885 O O . ASN A 1 107 ? -12.080 10.034 12.379 1.00 91.06 107 ASN A O 1
ATOM 889 N N . ASN A 1 108 ? -11.427 9.091 10.447 1.00 90.62 108 ASN A N 1
ATOM 890 C CA . ASN A 1 108 ? -12.291 7.918 10.557 1.00 90.62 108 ASN A CA 1
ATOM 891 C C . ASN A 1 108 ? -11.988 7.111 11.828 1.00 90.62 108 ASN A C 1
ATOM 893 O O . ASN A 1 108 ? -12.902 6.738 12.566 1.00 90.62 108 ASN A O 1
ATOM 897 N N . LYS A 1 109 ? -10.708 6.872 12.142 1.00 88.31 109 LYS A N 1
ATOM 898 C CA . LYS A 1 109 ? -10.319 6.168 13.375 1.00 88.31 109 LYS A CA 1
ATOM 899 C C . LYS A 1 109 ? -10.697 6.946 14.632 1.00 88.31 109 LYS A C 1
ATOM 901 O O . LYS A 1 109 ? -11.187 6.338 15.583 1.00 88.31 109 LYS A O 1
ATOM 906 N N . ILE A 1 110 ? -10.512 8.266 14.638 1.00 90.06 110 ILE A N 1
ATOM 907 C CA . ILE A 1 110 ? -10.929 9.141 15.742 1.00 90.06 110 ILE A CA 1
ATOM 908 C C . ILE A 1 110 ? -12.443 9.050 15.947 1.00 90.06 110 ILE A C 1
ATOM 910 O O . ILE A 1 110 ? -12.893 8.872 17.079 1.00 90.06 110 ILE A O 1
ATOM 914 N N . GLN A 1 111 ? -13.229 9.112 14.870 1.00 91.69 111 GLN A N 1
ATOM 915 C CA . GLN A 1 111 ? -14.684 8.992 14.942 1.00 91.69 111 GLN A CA 1
ATOM 916 C C . GLN A 1 111 ? -15.111 7.638 15.524 1.00 91.69 111 GLN A C 1
ATOM 918 O O . GLN A 1 111 ? -15.899 7.601 16.466 1.00 91.69 111 GLN A O 1
ATOM 923 N N . ILE A 1 112 ? -14.528 6.536 15.044 1.00 89.25 112 ILE A N 1
ATOM 924 C CA . ILE A 1 112 ? -14.819 5.190 15.559 1.00 89.25 112 ILE A CA 1
ATOM 925 C C . ILE A 1 112 ? -14.471 5.080 17.053 1.00 89.25 112 ILE A C 1
ATOM 927 O O . ILE A 1 112 ? -15.236 4.504 17.829 1.00 89.25 112 ILE A O 1
ATOM 931 N N . ILE A 1 113 ? -13.333 5.638 17.482 1.00 89.50 113 ILE A N 1
ATOM 932 C CA . ILE A 1 113 ? -12.945 5.657 18.899 1.00 89.50 113 ILE A CA 1
ATOM 933 C C . ILE A 1 113 ? -13.956 6.461 19.721 1.00 89.50 113 ILE A C 1
ATOM 935 O O . ILE A 1 113 ? -14.366 5.999 20.785 1.00 89.50 113 ILE A O 1
ATOM 939 N N . ASN A 1 114 ? -14.391 7.625 19.238 1.00 90.38 114 ASN A N 1
ATOM 940 C CA . ASN A 1 114 ? -15.387 8.445 19.927 1.00 90.38 114 ASN A CA 1
ATOM 941 C C . ASN A 1 114 ? -16.722 7.706 20.086 1.00 90.38 114 ASN A C 1
ATOM 943 O O . ASN A 1 114 ? -17.265 7.673 21.192 1.00 90.38 114 ASN A O 1
ATOM 947 N N . ASP A 1 115 ? -17.204 7.043 19.035 1.00 89.69 115 ASP A N 1
ATOM 948 C CA . ASP A 1 115 ? -18.428 6.236 19.081 1.00 89.69 115 ASP A CA 1
ATOM 949 C C . ASP A 1 115 ? -18.310 5.093 20.102 1.00 89.69 115 ASP A C 1
ATOM 951 O O . ASP A 1 115 ? -19.225 4.837 20.891 1.00 89.69 115 ASP A O 1
ATOM 955 N N . TYR A 1 116 ? -17.155 4.425 20.142 1.00 89.38 116 TYR A N 1
ATOM 956 C CA . TYR A 1 116 ? -16.861 3.387 21.127 1.00 89.38 116 TYR A CA 1
ATOM 957 C C . TYR A 1 116 ? -16.793 3.917 22.561 1.00 89.38 116 TYR A C 1
ATOM 959 O O . TYR A 1 116 ? -17.303 3.264 23.474 1.00 89.38 116 TYR A O 1
ATOM 967 N N . LEU A 1 117 ? -16.212 5.097 22.781 1.00 89.00 117 LEU A N 1
ATOM 968 C CA . LEU A 1 117 ? -16.162 5.727 24.101 1.00 89.00 117 LEU A CA 1
ATOM 969 C C . LEU A 1 117 ? -17.552 6.148 24.588 1.00 89.00 117 LEU A C 1
ATOM 971 O O . LEU A 1 117 ? -17.882 5.900 25.750 1.00 89.00 117 LEU A O 1
ATOM 975 N N . LEU A 1 118 ? -18.378 6.727 23.710 1.00 89.50 118 LEU A N 1
ATOM 976 C CA . LEU A 1 118 ? -19.772 7.058 24.013 1.00 89.50 118 LEU A CA 1
ATOM 977 C C . LEU A 1 118 ? -20.552 5.803 24.405 1.00 89.50 118 LEU A C 1
ATOM 979 O O . LEU A 1 118 ? -21.179 5.769 25.463 1.00 89.50 118 LEU A O 1
ATOM 983 N N . ARG A 1 119 ? -20.428 4.731 23.616 1.00 88.00 119 ARG A N 1
ATOM 984 C CA . ARG A 1 119 ? -21.100 3.463 23.903 1.00 88.00 119 ARG A CA 1
ATOM 985 C C . ARG A 1 119 ? -20.668 2.856 25.237 1.00 88.00 119 ARG A C 1
ATOM 987 O O . ARG A 1 119 ? -21.494 2.352 25.991 1.00 88.00 119 ARG A O 1
ATOM 994 N N . LEU A 1 120 ? -19.377 2.919 25.551 1.00 87.50 120 LEU A N 1
ATOM 995 C CA . LEU A 1 120 ? -18.843 2.413 26.813 1.00 87.50 120 LEU A CA 1
ATOM 996 C C . LEU A 1 120 ? -19.357 3.231 28.009 1.00 87.50 120 LEU A C 1
ATOM 998 O O . LEU A 1 120 ? -19.636 2.668 29.069 1.00 87.50 120 LEU A O 1
ATOM 1002 N N . LYS A 1 121 ? -19.532 4.546 27.838 1.00 87.88 121 LYS A N 1
ATOM 1003 C CA . LYS A 1 121 ? -20.156 5.409 28.847 1.00 87.88 121 LYS A CA 1
ATOM 1004 C C . LYS A 1 121 ? -21.608 4.996 29.114 1.00 87.88 121 LYS A C 1
ATOM 1006 O O . LYS A 1 121 ? -21.953 4.788 30.274 1.00 87.88 121 LYS A O 1
ATOM 1011 N N . GLU A 1 122 ? -22.408 4.782 28.067 1.00 87.88 122 GLU A N 1
ATOM 1012 C CA . GLU A 1 122 ? -23.794 4.297 28.194 1.00 87.88 122 GLU A CA 1
ATOM 1013 C C . GLU A 1 122 ? -23.874 2.958 28.941 1.00 87.88 122 GLU A C 1
ATOM 1015 O O . GLU A 1 122 ? -24.714 2.776 29.820 1.00 87.88 122 GLU A O 1
ATOM 1020 N N . LEU A 1 123 ? -22.997 2.002 28.613 1.00 85.50 123 LEU A N 1
ATOM 1021 C CA . LEU A 1 123 ? -22.986 0.685 29.257 1.00 85.50 123 LEU A CA 1
ATOM 1022 C C . LEU A 1 123 ? -22.639 0.779 30.749 1.00 85.50 123 LEU A C 1
ATOM 1024 O O . LEU A 1 123 ? -23.270 0.107 31.569 1.00 85.50 123 LEU A O 1
ATOM 1028 N N . ARG A 1 124 ? -21.699 1.658 31.123 1.00 83.75 124 ARG A N 1
ATOM 1029 C CA . ARG A 1 124 ? -21.363 1.919 32.532 1.00 83.75 124 ARG A CA 1
ATOM 1030 C C . ARG A 1 124 ? -22.515 2.565 33.297 1.00 83.75 124 ARG A C 1
ATOM 1032 O O . ARG A 1 124 ? -22.808 2.121 34.403 1.00 83.75 124 ARG A O 1
ATOM 1039 N N . GLU A 1 125 ? -23.170 3.571 32.722 1.00 84.94 125 GLU A N 1
ATOM 1040 C CA . GLU A 1 125 ? -24.328 4.230 33.344 1.00 84.94 125 GLU A CA 1
ATOM 1041 C C . GLU A 1 125 ? -25.494 3.247 33.526 1.00 84.94 125 GLU A C 1
ATOM 1043 O O . GLU A 1 125 ? -26.059 3.148 34.613 1.00 84.94 125 GLU A O 1
ATOM 1048 N N . ASN A 1 126 ? -25.790 2.433 32.509 1.00 80.25 126 ASN A N 1
ATOM 1049 C CA . ASN A 1 126 ? -26.827 1.402 32.587 1.00 80.25 126 ASN A CA 1
ATOM 1050 C C . ASN A 1 126 ? -26.533 0.340 33.652 1.00 80.25 126 ASN A C 1
ATOM 1052 O O . ASN A 1 126 ? -27.453 -0.110 34.333 1.00 80.25 126 ASN A O 1
ATOM 1056 N N . LYS A 1 127 ? -25.264 -0.048 33.822 1.00 80.25 127 LYS A N 1
ATOM 1057 C CA . LYS A 1 127 ? -24.860 -0.997 34.863 1.00 80.25 127 LYS A CA 1
ATOM 1058 C C . LYS A 1 127 ? -25.054 -0.419 36.267 1.00 80.25 127 LYS A C 1
ATOM 1060 O O . LYS A 1 127 ? -25.634 -1.089 37.111 1.00 80.25 127 LYS A O 1
ATOM 1065 N N . ILE A 1 128 ? -24.639 0.831 36.489 1.00 74.19 128 ILE A N 1
ATOM 1066 C CA . ILE A 1 128 ? -24.832 1.527 37.772 1.00 74.19 128 ILE A CA 1
ATOM 1067 C C . ILE A 1 128 ? -26.322 1.654 38.099 1.00 74.19 128 ILE A C 1
ATOM 1069 O O . ILE A 1 128 ? -26.726 1.348 39.218 1.00 74.19 128 ILE A O 1
ATOM 1073 N N . ASN A 1 129 ? -27.143 2.055 37.125 1.00 71.19 129 ASN A N 1
ATOM 1074 C CA . ASN A 1 129 ? -28.588 2.162 37.310 1.00 71.19 129 ASN A CA 1
ATOM 1075 C C . ASN A 1 129 ? -29.205 0.799 37.661 1.00 71.19 129 ASN A C 1
ATOM 1077 O O . ASN A 1 129 ? -29.991 0.708 38.599 1.00 71.19 129 ASN A O 1
ATOM 1081 N N . LEU A 1 130 ? -28.831 -0.275 36.955 1.00 71.00 130 LEU A N 1
ATOM 1082 C CA . LEU A 1 130 ? -29.323 -1.624 37.247 1.00 71.00 130 LEU A CA 1
ATOM 1083 C C . LEU A 1 130 ? -28.935 -2.087 38.660 1.00 71.00 130 LEU A C 1
ATOM 1085 O O . LEU A 1 130 ? -29.784 -2.613 39.380 1.00 71.00 130 LEU A O 1
ATOM 1089 N N . ASP A 1 131 ? -27.687 -1.848 39.067 1.00 68.44 131 ASP A N 1
ATOM 1090 C CA . ASP A 1 131 ? -27.194 -2.188 40.402 1.00 68.44 131 ASP A CA 1
ATOM 1091 C C . ASP A 1 131 ? -27.948 -1.390 41.489 1.00 68.44 131 ASP A C 1
ATOM 1093 O O . ASP A 1 131 ? -28.364 -1.961 42.498 1.00 68.44 131 ASP A O 1
ATOM 1097 N N . GLN A 1 132 ? -28.227 -0.100 41.266 1.00 61.84 132 GLN A N 1
ATOM 1098 C CA . GLN A 1 132 ? -29.026 0.735 42.177 1.00 61.84 132 GLN A CA 1
ATOM 1099 C C . GLN A 1 132 ? -30.486 0.267 42.286 1.00 61.84 132 GLN A C 1
ATOM 1101 O O . GLN A 1 13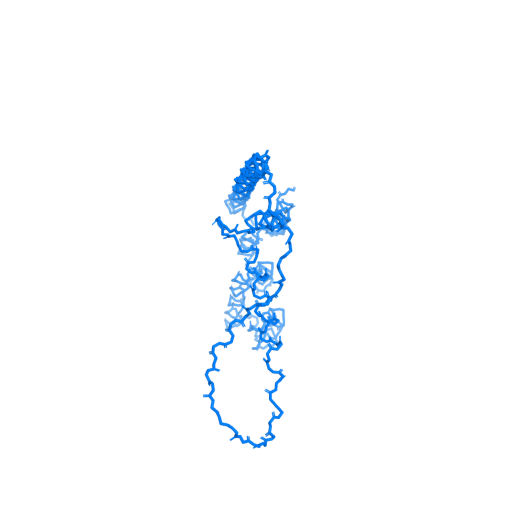2 ? -30.975 0.068 43.396 1.00 61.84 132 GLN A O 1
ATOM 1106 N N . PHE A 1 133 ? -31.160 -0.006 41.163 1.00 59.88 133 PHE A N 1
ATOM 1107 C CA . PHE A 1 133 ? -32.526 -0.551 41.163 1.00 59.88 133 PHE A CA 1
ATOM 1108 C C . PHE A 1 133 ? -32.612 -1.942 41.808 1.00 59.88 133 PHE A C 1
ATOM 1110 O O . PHE A 1 133 ? -33.636 -2.288 42.400 1.00 59.88 133 PHE A O 1
ATOM 1117 N N . SER A 1 134 ? -31.557 -2.756 41.694 1.00 59.25 134 SER A N 1
ATOM 1118 C CA . SER A 1 134 ? -31.491 -4.065 42.350 1.00 59.25 134 SER A CA 1
ATOM 1119 C C . SER A 1 134 ? -31.339 -3.943 43.870 1.00 59.25 134 SER A C 1
ATOM 1121 O O . SER A 1 134 ? -32.024 -4.656 44.600 1.00 59.25 134 SER A O 1
ATOM 1123 N N . ASN A 1 135 ? -30.539 -2.982 44.347 1.00 55.19 135 ASN A N 1
ATOM 1124 C CA . ASN A 1 135 ? -30.348 -2.717 45.773 1.00 55.19 135 ASN A CA 1
ATOM 1125 C C . ASN A 1 135 ? -31.578 -2.059 46.418 1.00 55.19 135 ASN A C 1
ATOM 1127 O O . ASN A 1 135 ? -31.930 -2.407 47.542 1.00 55.19 135 ASN A O 1
ATOM 1131 N N . GLU A 1 136 ? -32.285 -1.172 45.711 1.00 54.22 136 GLU A N 1
ATOM 1132 C CA . GLU A 1 136 ? -33.537 -0.584 46.213 1.00 54.22 136 GLU A CA 1
ATOM 1133 C C . GLU A 1 136 ? -34.671 -1.614 46.317 1.00 54.22 136 GLU A C 1
ATOM 1135 O O . GLU A 1 136 ? -35.439 -1.585 47.277 1.00 54.22 136 GLU A O 1
ATOM 1140 N N . LYS A 1 137 ? -34.757 -2.580 45.391 1.00 49.25 137 LYS A N 1
ATOM 1141 C CA . LYS A 1 137 ? -35.735 -3.679 45.490 1.00 49.25 137 LYS A CA 1
ATOM 1142 C C . LYS A 1 137 ? -35.398 -4.707 46.573 1.00 49.25 137 LYS A C 1
ATOM 1144 O O . LYS A 1 137 ? -36.310 -5.373 47.051 1.00 49.25 137 LYS A O 1
ATOM 1149 N N . PHE A 1 138 ? -34.130 -4.834 46.969 1.00 46.31 138 PHE A N 1
ATOM 1150 C CA . PHE A 1 138 ? -33.705 -5.740 48.045 1.00 46.31 138 PHE A CA 1
ATOM 1151 C C . PHE A 1 138 ? -33.785 -5.118 49.451 1.00 46.31 138 PHE A C 1
ATOM 1153 O O . PHE A 1 138 ? -33.679 -5.832 50.441 1.00 46.31 138 PHE A O 1
ATOM 1160 N N . SER A 1 139 ? -34.023 -3.806 49.558 1.00 44.34 139 SER A N 1
ATOM 1161 C CA . SER A 1 139 ? -34.179 -3.087 50.833 1.00 44.34 139 SER A CA 1
ATOM 1162 C C . SER A 1 139 ? -35.592 -3.182 51.440 1.00 44.34 139 SER A C 1
ATOM 1164 O O . SER A 1 139 ? -35.859 -2.536 52.453 1.00 44.34 139 SER A O 1
ATOM 1166 N N . GLY A 1 140 ? -36.513 -3.924 50.815 1.00 46.50 140 GLY A N 1
ATOM 1167 C CA . GLY A 1 140 ? -37.930 -3.961 51.199 1.00 46.50 140 GLY A CA 1
ATOM 1168 C C . GLY A 1 140 ? -38.510 -5.330 51.559 1.00 46.50 140 GLY A C 1
ATOM 1169 O O . GLY A 1 140 ? -39.716 -5.405 51.775 1.00 46.50 140 GLY A O 1
ATOM 1170 N N . GLN A 1 141 ? -37.720 -6.404 51.618 1.00 36.97 141 GLN A N 1
ATOM 1171 C CA . GLN A 1 141 ? -38.248 -7.718 51.993 1.00 36.97 141 GLN A CA 1
ATOM 1172 C C . GLN A 1 141 ? -37.280 -8.417 52.952 1.00 36.97 141 GLN A C 1
ATOM 1174 O O . GLN A 1 141 ? -36.313 -9.050 52.531 1.00 36.97 141 GLN A O 1
ATOM 1179 N N . ASP A 1 142 ? -37.556 -8.243 54.244 1.00 41.09 142 ASP A N 1
ATOM 1180 C CA . ASP A 1 142 ? -37.026 -9.072 55.320 1.00 41.09 142 ASP A CA 1
ATOM 1181 C C . ASP A 1 142 ? -37.257 -10.563 55.016 1.00 41.09 142 ASP A C 1
ATOM 1183 O O . ASP A 1 142 ? -38.305 -10.950 54.492 1.00 41.09 142 ASP A O 1
ATOM 1187 N N . ASP A 1 143 ? -36.258 -11.359 55.395 1.00 46.34 143 ASP A N 1
ATOM 1188 C CA . ASP A 1 143 ? -36.305 -12.792 55.678 1.00 46.34 143 ASP A CA 1
ATOM 1189 C C . ASP A 1 143 ? -36.879 -13.723 54.596 1.00 46.34 143 ASP A C 1
ATOM 1191 O O . ASP A 1 143 ? -38.080 -13.950 54.524 1.00 46.34 143 ASP A O 1
ATOM 1195 N N . ILE A 1 144 ? -35.990 -14.398 53.852 1.00 42.44 144 ILE A N 1
ATOM 1196 C CA . ILE A 1 144 ? -36.056 -15.859 53.649 1.00 42.44 144 ILE A CA 1
ATOM 1197 C C . ILE A 1 144 ? -34.640 -16.390 53.375 1.00 42.44 144 ILE A C 1
ATOM 1199 O O . ILE A 1 144 ? -34.044 -16.195 52.318 1.00 42.44 144 ILE A O 1
ATOM 1203 N N . ASP A 1 145 ? -34.121 -17.020 54.422 1.00 42.41 145 ASP A N 1
ATOM 1204 C CA . ASP A 1 145 ? -33.331 -18.246 54.458 1.00 42.41 145 ASP A CA 1
ATOM 1205 C C . ASP A 1 145 ? -32.375 -18.579 53.292 1.00 42.41 145 ASP A C 1
ATOM 1207 O O . ASP A 1 145 ? -32.739 -19.081 52.231 1.00 42.41 145 ASP A O 1
ATOM 1211 N N . THR A 1 146 ? -31.096 -18.345 53.583 1.00 49.75 146 THR A N 1
ATOM 1212 C CA . THR A 1 146 ? -30.033 -19.358 53.654 1.00 49.75 146 THR A CA 1
ATOM 1213 C C . THR A 1 146 ? -30.115 -20.582 52.724 1.00 49.75 146 THR A C 1
ATOM 1215 O O . THR A 1 146 ? -30.953 -21.456 52.883 1.00 49.75 146 THR A O 1
ATOM 1218 N N . TYR A 1 147 ? -29.089 -20.695 51.869 1.00 48.84 147 TYR A N 1
ATOM 1219 C CA . TYR A 1 147 ? -28.445 -21.941 51.422 1.00 48.84 147 TYR A CA 1
ATOM 1220 C C . TYR A 1 147 ? -29.364 -23.045 50.859 1.00 48.84 147 TYR A C 1
ATOM 1222 O O . TYR A 1 147 ? -30.011 -23.799 51.579 1.00 48.84 147 TYR A O 1
ATOM 1230 N N . SER A 1 148 ? -29.311 -23.259 49.545 1.00 43.38 148 SER A N 1
ATOM 1231 C CA . SER A 1 148 ? -29.600 -24.584 48.998 1.00 43.38 148 SER A CA 1
ATOM 1232 C C . SER A 1 148 ? -28.578 -24.958 47.947 1.00 43.38 148 SER A C 1
ATOM 1234 O O . SER A 1 148 ? -28.267 -24.207 47.022 1.00 43.38 148 SER A O 1
ATOM 1236 N N . ASP A 1 149 ? -28.025 -26.130 48.207 1.00 42.00 149 ASP A N 1
ATOM 1237 C CA . ASP A 1 149 ? -26.853 -26.718 47.621 1.00 42.00 149 ASP A CA 1
ATOM 1238 C C . ASP A 1 149 ? -26.949 -26.961 46.117 1.00 42.00 149 ASP A C 1
ATOM 1240 O O . ASP A 1 149 ? -27.994 -27.133 45.491 1.00 42.00 149 ASP A O 1
ATOM 1244 N N . THR A 1 150 ? -25.748 -27.048 45.570 1.00 52.56 150 THR A N 1
ATOM 1245 C CA . THR A 1 150 ? -25.376 -27.743 44.350 1.00 52.56 150 THR A CA 1
ATOM 1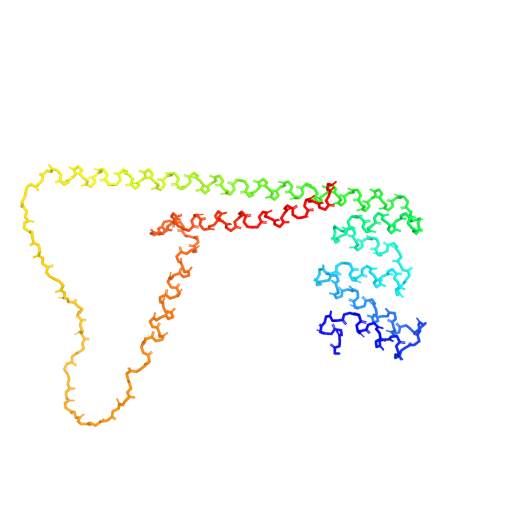246 C C . THR A 1 150 ? -26.190 -29.014 44.062 1.00 52.56 150 THR A C 1
ATOM 1248 O O . THR A 1 150 ? -26.509 -29.775 44.969 1.00 52.56 150 THR A O 1
ATOM 1251 N N . SER A 1 151 ? -26.309 -29.315 42.763 1.00 46.59 151 SER A N 1
ATOM 1252 C CA . SER A 1 151 ? -26.598 -30.617 42.130 1.00 46.59 151 SER A CA 1
ATOM 1253 C C . SER A 1 151 ? -28.007 -30.812 41.550 1.00 46.59 151 SER A C 1
ATOM 1255 O O . SER A 1 151 ? -28.972 -31.158 42.216 1.00 46.59 151 SER A O 1
ATOM 1257 N N . SER A 1 152 ? -28.097 -30.651 40.229 1.00 41.28 152 SER A N 1
ATOM 1258 C CA . SER A 1 152 ? -28.928 -31.500 39.361 1.00 41.28 152 SER A CA 1
ATOM 1259 C C . SER A 1 152 ? -28.617 -31.196 37.890 1.00 41.28 152 SER A C 1
ATOM 1261 O O . SER A 1 152 ? -29.353 -30.512 37.187 1.00 41.28 152 SER A O 1
ATOM 1263 N N . ILE A 1 153 ? -27.491 -31.729 37.400 1.00 47.53 153 ILE A N 1
ATOM 1264 C CA . ILE A 1 153 ? -27.400 -32.088 35.980 1.00 47.53 153 ILE A CA 1
ATOM 1265 C C . ILE A 1 153 ? -28.285 -33.322 35.826 1.00 47.53 153 ILE A C 1
ATOM 1267 O O . ILE A 1 153 ? -27.996 -34.391 36.356 1.00 47.53 153 ILE A O 1
ATOM 1271 N N . CYS A 1 154 ? -29.420 -33.125 35.173 1.00 42.69 154 CYS A N 1
ATOM 1272 C CA . CYS A 1 154 ? -30.326 -34.174 34.757 1.00 42.69 154 CYS A CA 1
ATOM 1273 C C . CYS A 1 154 ? -29.671 -34.999 33.638 1.00 42.69 154 CYS A C 1
ATOM 1275 O O . CYS A 1 154 ? -29.778 -34.679 32.456 1.00 42.69 154 CYS A O 1
ATOM 1277 N N . ASP A 1 155 ? -29.000 -36.086 34.016 1.00 44.06 155 ASP A N 1
ATOM 1278 C CA . ASP A 1 155 ? -28.713 -37.192 33.108 1.00 44.06 155 ASP A CA 1
ATOM 1279 C C . ASP A 1 155 ? -30.026 -37.919 32.797 1.00 44.06 155 ASP A C 1
ATOM 1281 O O . ASP A 1 155 ? -30.483 -38.791 33.535 1.00 44.06 155 ASP A O 1
ATOM 1285 N N . THR A 1 156 ? -30.659 -37.557 31.680 1.00 46.12 156 THR A N 1
ATOM 1286 C CA . THR A 1 156 ? -31.733 -38.363 31.093 1.00 46.12 156 THR A CA 1
ATOM 1287 C C . THR A 1 156 ? -31.107 -39.344 30.105 1.00 46.12 156 THR A C 1
ATOM 1289 O O . THR A 1 156 ? -31.063 -39.110 28.898 1.00 46.12 156 THR A O 1
ATOM 1292 N N . SER A 1 157 ? -30.603 -40.470 30.601 1.00 41.00 157 SER A N 1
ATOM 1293 C CA . SER A 1 157 ? -30.520 -41.665 29.762 1.00 41.00 157 SER A CA 1
ATOM 1294 C C . SER A 1 157 ? -31.006 -42.866 30.557 1.00 41.00 157 SER A C 1
ATOM 1296 O O . SER A 1 157 ? -30.436 -43.294 31.555 1.00 41.00 157 SER A O 1
ATOM 1298 N N . SER A 1 158 ? -32.174 -43.316 30.127 1.00 39.34 158 SER A N 1
ATOM 1299 C CA . SER A 1 158 ? -32.925 -44.461 30.597 1.00 39.34 158 SER A CA 1
ATOM 1300 C C . SER A 1 158 ? -32.088 -45.739 30.646 1.00 39.34 158 SER A C 1
ATOM 1302 O O . SER A 1 158 ? -31.453 -46.118 29.665 1.00 39.34 158 SER A O 1
ATOM 1304 N N . LEU A 1 159 ? -32.185 -46.403 31.797 1.00 45.09 159 LEU A N 1
ATOM 1305 C CA . LEU A 1 159 ? -32.073 -47.840 32.048 1.00 45.09 159 LEU A CA 1
ATOM 1306 C C . LEU A 1 159 ? -32.046 -48.727 30.790 1.00 45.09 159 LEU A C 1
ATOM 1308 O O . LEU A 1 159 ? -33.056 -48.807 30.096 1.00 45.09 159 LEU A O 1
ATOM 1312 N N . GLN A 1 160 ? -30.970 -49.504 30.607 1.00 37.44 160 GLN A N 1
ATOM 1313 C CA . GLN A 1 160 ? -31.059 -50.957 30.393 1.00 37.44 160 GLN A CA 1
ATOM 1314 C C . GLN A 1 160 ? -29.682 -51.648 30.332 1.00 37.44 160 GLN A C 1
ATOM 1316 O O . GLN A 1 160 ? -28.806 -51.268 29.568 1.00 37.44 160 GLN A O 1
ATOM 1321 N N . SER A 1 161 ? -29.602 -52.761 31.071 1.00 35.97 161 SER A N 1
ATOM 1322 C CA . SER A 1 161 ? -28.866 -53.989 30.740 1.00 35.97 161 SER A CA 1
ATOM 1323 C C . SER A 1 161 ? -27.343 -54.056 30.943 1.00 35.97 161 SER A C 1
ATOM 1325 O O . SER A 1 161 ? -26.544 -53.652 30.108 1.00 35.97 161 SER A O 1
ATOM 1327 N N . TYR A 1 162 ? -26.980 -54.752 32.023 1.00 41.84 162 TYR A N 1
ATOM 1328 C CA . TYR A 1 162 ? -25.823 -55.638 32.193 1.00 41.84 162 TYR A CA 1
ATOM 1329 C C . TYR A 1 162 ? -25.129 -56.097 30.891 1.00 41.84 162 TYR A C 1
ATOM 1331 O O . TYR A 1 162 ? -25.756 -56.770 30.075 1.00 41.84 162 TYR A O 1
ATOM 1339 N N . ASN A 1 163 ? -23.824 -55.833 30.746 1.00 35.12 163 ASN A N 1
ATOM 1340 C CA . ASN A 1 163 ? -22.814 -56.875 30.509 1.00 35.12 163 ASN A CA 1
ATOM 1341 C C . ASN A 1 163 ? -21.374 -56.324 30.474 1.00 35.12 163 ASN A C 1
ATOM 1343 O O . ASN A 1 163 ? -21.065 -55.301 29.874 1.00 35.12 163 ASN A O 1
ATOM 1347 N N . THR A 1 164 ? -20.523 -57.089 31.142 1.00 40.22 164 THR A N 1
ATOM 1348 C CA . THR A 1 164 ? -19.067 -57.258 31.115 1.00 40.22 164 THR A CA 1
ATOM 1349 C C . THR A 1 164 ? -18.301 -56.748 29.880 1.00 40.22 164 THR A C 1
ATOM 1351 O O . THR A 1 164 ? -18.645 -57.086 28.752 1.00 40.22 164 THR A O 1
ATOM 1354 N N . GLY A 1 165 ? -17.138 -56.120 30.117 1.00 36.03 165 GLY A N 1
ATOM 1355 C CA . GLY A 1 165 ? -15.968 -56.258 29.234 1.00 36.03 165 GLY A CA 1
ATOM 1356 C C . GLY A 1 165 ? -15.356 -54.966 28.682 1.00 36.03 165 GLY A C 1
ATOM 1357 O O . GLY A 1 165 ? -15.897 -54.357 27.773 1.00 36.03 165 GLY A O 1
ATOM 1358 N N . ASN A 1 166 ? -14.171 -54.618 29.198 1.00 47.69 166 ASN A N 1
ATOM 1359 C CA . ASN A 1 166 ? -13.079 -53.889 28.534 1.00 47.69 166 ASN A CA 1
ATOM 1360 C C . ASN A 1 166 ? -13.429 -52.880 27.421 1.00 47.69 166 ASN A C 1
ATOM 1362 O O . ASN A 1 166 ? -13.449 -53.259 26.256 1.00 47.69 166 ASN A O 1
ATOM 1366 N N . THR A 1 167 ? -13.416 -51.577 27.730 1.00 38.25 167 THR A N 1
ATOM 1367 C CA . THR A 1 167 ? -12.916 -50.566 26.775 1.00 38.25 167 THR A CA 1
ATOM 1368 C C . THR A 1 167 ? -12.332 -49.343 27.487 1.00 38.25 167 THR A C 1
ATOM 1370 O O . THR A 1 167 ? -13.053 -48.508 28.027 1.00 38.25 167 THR A O 1
ATOM 1373 N N . ASN A 1 168 ? -11.007 -49.203 27.403 1.00 45.06 168 ASN A N 1
ATOM 1374 C CA . ASN A 1 168 ? -10.245 -47.981 27.671 1.00 45.06 168 ASN A CA 1
ATOM 1375 C C . ASN A 1 168 ? -10.610 -46.874 26.658 1.00 45.06 168 ASN A C 1
ATOM 1377 O O . ASN A 1 168 ? -9.863 -46.635 25.709 1.00 45.06 168 ASN A O 1
ATOM 1381 N N . GLN A 1 169 ? -11.759 -46.207 26.804 1.00 47.59 169 GLN A N 1
ATOM 1382 C CA . GLN A 1 169 ? -12.166 -45.115 25.903 1.00 47.59 169 GLN A CA 1
ATOM 1383 C C . GLN A 1 169 ? -12.792 -43.915 26.634 1.00 47.59 169 GLN A C 1
ATOM 1385 O O . GLN A 1 169 ? -13.877 -43.459 26.300 1.00 47.59 169 GLN A O 1
ATOM 1390 N N . THR A 1 170 ? -12.078 -43.325 27.590 1.00 50.25 170 THR A N 1
ATOM 1391 C CA . THR A 1 170 ? -12.481 -42.059 28.243 1.00 50.25 170 THR A CA 1
ATOM 1392 C C . THR A 1 170 ? -11.337 -41.042 28.275 1.00 50.25 170 THR A C 1
ATOM 1394 O O . THR A 1 170 ? -11.038 -40.440 29.296 1.00 50.25 170 THR A O 1
ATOM 1397 N N . LEU A 1 171 ? -10.676 -40.820 27.130 1.00 48.09 171 LEU A N 1
ATOM 1398 C CA . LEU A 1 171 ? -9.603 -39.811 26.998 1.00 48.09 171 LEU A CA 1
ATOM 1399 C C . LEU A 1 171 ? -9.846 -38.748 25.905 1.00 48.09 171 LEU A C 1
ATOM 1401 O O . LEU A 1 171 ? -8.994 -37.894 25.674 1.00 48.09 171 LEU A O 1
ATOM 1405 N N . LYS A 1 172 ? -11.008 -38.736 25.232 1.00 48.00 172 LYS A N 1
ATOM 1406 C CA . LYS A 1 172 ? -11.286 -37.807 24.107 1.00 48.00 172 LYS A CA 1
ATOM 1407 C C . LYS A 1 172 ? -12.159 -36.585 24.456 1.00 48.00 172 LYS A C 1
ATOM 1409 O O . LYS A 1 172 ? -12.434 -35.759 23.585 1.00 48.00 172 LYS A O 1
ATOM 1414 N N . THR A 1 173 ? -12.572 -36.410 25.710 1.00 52.16 173 THR A N 1
ATOM 1415 C CA . THR A 1 173 ? -13.484 -35.324 26.127 1.00 52.16 173 THR A CA 1
ATOM 1416 C C . THR A 1 173 ? -12.756 -34.034 26.536 1.00 52.16 173 THR A C 1
ATOM 1418 O O . THR A 1 173 ? -13.217 -32.944 26.192 1.00 52.16 173 THR A O 1
ATOM 1421 N N . ASN A 1 174 ? -11.561 -34.120 27.132 1.00 52.94 174 ASN A N 1
ATOM 1422 C CA . ASN A 1 174 ? -10.819 -32.941 27.616 1.00 52.94 174 ASN A CA 1
ATOM 1423 C C . ASN A 1 174 ? -10.284 -32.041 26.485 1.00 52.94 174 ASN A C 1
ATOM 1425 O O . ASN A 1 174 ? -10.373 -30.815 26.565 1.00 52.94 174 ASN A O 1
ATOM 1429 N N . ALA A 1 175 ? -9.803 -32.622 25.379 1.00 54.75 175 ALA A N 1
ATOM 1430 C CA . ALA A 1 175 ? -9.310 -31.856 24.226 1.00 54.75 175 ALA A CA 1
ATOM 1431 C C . ALA A 1 175 ? -10.432 -31.129 23.458 1.00 54.75 175 ALA A C 1
ATOM 1433 O O . ALA A 1 175 ? -10.190 -30.126 22.781 1.00 54.75 175 ALA A O 1
ATOM 1434 N N . SER A 1 176 ? -11.657 -31.649 23.539 1.00 58.22 176 SER A N 1
ATOM 1435 C CA . SER A 1 176 ? -12.865 -31.093 22.918 1.00 58.22 176 SER A CA 1
ATOM 1436 C C . SER A 1 176 ? -13.416 -29.939 23.755 1.00 58.22 176 SER A C 1
ATOM 1438 O O . SER A 1 176 ? -13.782 -28.894 23.216 1.00 58.22 176 SER A O 1
ATOM 1440 N N . HIS A 1 177 ? -13.393 -30.103 25.080 1.00 58.03 177 HIS A N 1
ATOM 1441 C CA . HIS A 1 177 ? -13.775 -29.077 26.041 1.00 58.03 177 HIS A CA 1
ATOM 1442 C C . HIS A 1 177 ? -12.792 -27.895 26.032 1.00 58.03 177 HIS A C 1
ATOM 1444 O O . HIS A 1 177 ? -13.222 -26.760 25.861 1.00 58.03 177 HIS A O 1
ATOM 1450 N N . SER A 1 178 ? -11.478 -28.153 26.051 1.00 60.00 178 SER A N 1
ATOM 1451 C CA . SER A 1 178 ? -10.434 -27.122 25.904 1.00 60.00 178 SER A CA 1
ATOM 1452 C C . SER A 1 178 ? -10.557 -26.335 24.589 1.00 60.00 178 SER A C 1
ATOM 1454 O O . SER A 1 178 ? -10.523 -25.105 24.592 1.00 60.00 178 SER A O 1
ATOM 1456 N N . ARG A 1 179 ? -10.802 -27.011 23.454 1.00 62.78 179 ARG A N 1
ATOM 1457 C CA . ARG A 1 179 ? -11.056 -26.339 22.163 1.00 62.78 179 ARG A CA 1
ATOM 1458 C C . ARG A 1 179 ? -12.336 -25.503 22.172 1.00 62.78 179 ARG A C 1
ATOM 1460 O O . ARG A 1 179 ? -12.368 -24.445 21.546 1.00 62.78 179 ARG A O 1
ATOM 1467 N N . LYS A 1 180 ? -13.388 -25.954 22.861 1.00 62.28 180 LYS A N 1
ATOM 1468 C CA . LYS A 1 180 ? -14.647 -25.209 23.012 1.00 62.28 180 LYS A CA 1
ATOM 1469 C C . LYS A 1 180 ? -14.464 -23.981 23.907 1.00 62.28 180 LYS A C 1
ATOM 1471 O O . LYS A 1 180 ? -14.921 -22.913 23.517 1.00 62.28 180 LYS A O 1
ATOM 1476 N N . ILE A 1 181 ? -13.751 -24.108 25.028 1.00 61.34 181 ILE A N 1
ATOM 1477 C CA . ILE A 1 181 ? -13.380 -22.994 25.916 1.00 61.34 181 ILE A CA 1
ATOM 1478 C C . ILE A 1 181 ? -12.563 -21.960 25.140 1.00 61.34 181 ILE A C 1
ATOM 1480 O O . ILE A 1 181 ? -12.983 -20.814 25.055 1.00 61.34 181 ILE A O 1
ATOM 1484 N N . LYS A 1 182 ? -11.504 -22.379 24.435 1.00 64.06 182 LYS A N 1
ATOM 1485 C CA . LYS A 1 182 ? -10.678 -21.489 23.602 1.00 64.06 182 LYS A CA 1
ATOM 1486 C C . LYS A 1 182 ? -11.490 -20.762 22.522 1.00 64.06 182 LYS A C 1
ATOM 1488 O O . LYS A 1 182 ? -11.281 -19.581 22.271 1.00 64.06 182 LYS A O 1
ATOM 1493 N N . ARG A 1 183 ? -12.456 -21.440 21.889 1.00 63.25 183 ARG A N 1
ATOM 1494 C CA . ARG A 1 183 ? -13.382 -20.811 20.925 1.00 63.25 183 ARG A CA 1
ATOM 1495 C C . ARG A 1 183 ? -14.349 -19.826 21.590 1.00 63.25 183 ARG A C 1
ATOM 1497 O O . ARG A 1 183 ? -14.697 -18.828 20.969 1.00 63.25 183 ARG A O 1
ATOM 1504 N N . MET A 1 184 ? -14.811 -20.100 22.810 1.00 60.00 184 MET A N 1
ATOM 1505 C CA . MET A 1 184 ? -15.660 -19.174 23.570 1.00 60.00 184 MET A CA 1
ATOM 1506 C C . MET A 1 184 ? -14.867 -17.952 24.049 1.00 60.00 184 MET A C 1
ATOM 1508 O O . MET A 1 184 ? -15.362 -16.836 23.932 1.00 60.00 184 MET A O 1
ATOM 1512 N N . GLU A 1 185 ? -13.616 -18.139 24.474 1.00 60.81 185 GLU A N 1
ATOM 1513 C CA . GLU A 1 185 ? -12.680 -17.057 24.798 1.00 60.81 185 GLU A CA 1
ATOM 1514 C C . GLU A 1 185 ? -12.387 -16.177 23.580 1.00 60.81 185 GLU A C 1
ATOM 1516 O O . GLU A 1 185 ? -12.450 -14.959 23.677 1.00 60.81 185 GLU A O 1
ATOM 1521 N N . GLN A 1 186 ? -12.163 -16.764 22.401 1.00 60.78 186 GLN A N 1
ATOM 1522 C CA . GLN A 1 186 ? -11.962 -16.002 21.161 1.00 60.78 186 GLN A CA 1
ATOM 1523 C C . GLN A 1 186 ? -13.199 -15.181 20.769 1.00 60.78 186 GLN A C 1
ATOM 1525 O O . GLN A 1 186 ? -13.078 -14.040 20.334 1.00 60.78 186 GLN A O 1
ATOM 1530 N N . LYS A 1 187 ? -14.405 -15.724 20.975 1.00 62.22 187 LYS A N 1
ATOM 1531 C CA . LYS A 1 187 ? -15.665 -15.003 20.726 1.00 62.22 187 LYS A CA 1
ATOM 1532 C C . LYS A 1 187 ? -15.930 -13.884 21.734 1.00 62.22 187 LYS A C 1
ATOM 1534 O O . LYS A 1 187 ? -16.742 -13.008 21.444 1.00 62.22 187 LYS A O 1
ATOM 1539 N N . LYS A 1 188 ? -15.253 -13.882 22.889 1.00 59.28 188 LYS A N 1
ATOM 1540 C CA . LYS A 1 188 ? -15.375 -12.822 23.898 1.00 59.28 188 LYS A CA 1
ATOM 1541 C C . LYS A 1 188 ? -14.924 -11.469 23.363 1.00 59.28 188 LYS A C 1
ATOM 1543 O O . LYS A 1 188 ? -15.472 -10.477 23.811 1.00 59.28 188 LYS A O 1
ATOM 1548 N N . TYR A 1 189 ? -13.998 -11.440 22.406 1.00 59.00 189 TYR A N 1
ATOM 1549 C CA . TYR A 1 189 ? -13.428 -10.218 21.826 1.00 59.00 189 TYR A CA 1
ATOM 1550 C C . TYR A 1 189 ? -14.078 -9.805 20.500 1.00 59.00 189 TYR A C 1
ATOM 1552 O O . TYR A 1 189 ? -13.739 -8.770 19.940 1.00 59.00 189 TYR A O 1
ATOM 1560 N N . LEU A 1 190 ? -15.027 -10.599 19.997 1.00 62.09 190 LEU A N 1
ATOM 1561 C CA . LEU A 1 190 ? -15.706 -10.316 18.741 1.00 62.09 190 LEU A CA 1
ATOM 1562 C C . LEU A 1 190 ? -16.810 -9.279 18.973 1.00 62.09 190 LEU A C 1
ATOM 1564 O O . LEU A 1 190 ? -17.744 -9.571 19.720 1.00 62.09 190 LEU A O 1
ATOM 1568 N N . LEU A 1 191 ? -16.718 -8.105 18.338 1.00 66.44 191 LEU A N 1
ATOM 1569 C CA . LEU A 1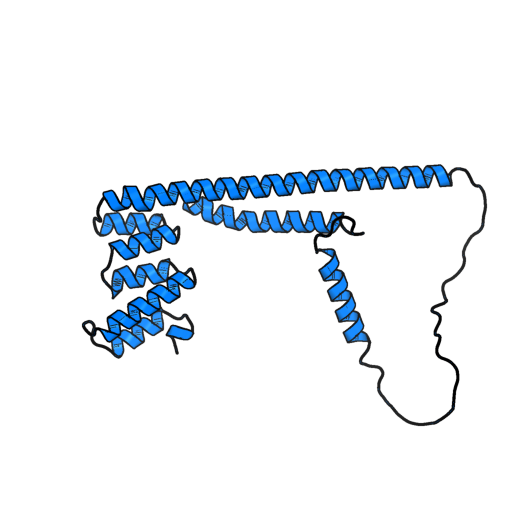 191 ? -17.689 -7.025 18.526 1.00 66.44 191 LEU A CA 1
ATOM 1570 C C . LEU A 1 191 ? -19.104 -7.486 18.176 1.00 66.44 191 LEU A C 1
ATOM 1572 O O . LEU A 1 191 ? -19.440 -7.732 17.017 1.00 66.44 191 LEU A O 1
ATOM 1576 N N . LYS A 1 192 ? -19.955 -7.563 19.196 1.00 72.56 192 LYS A N 1
ATOM 1577 C CA . LYS A 1 192 ? -21.382 -7.796 19.036 1.00 72.56 192 LYS A CA 1
ATOM 1578 C C . LYS A 1 192 ? -22.138 -6.915 20.020 1.00 72.56 192 LYS A C 1
ATOM 1580 O O . LYS A 1 192 ? -22.102 -7.149 21.225 1.00 72.56 192 LYS A O 1
ATOM 1585 N N . LYS A 1 193 ? -22.857 -5.927 19.482 1.00 69.69 193 LYS A N 1
ATOM 1586 C CA . LYS A 1 193 ? -23.752 -5.059 20.261 1.00 69.69 193 LYS A CA 1
ATOM 1587 C C . LYS A 1 193 ? -24.753 -5.922 21.046 1.00 69.69 193 LYS A C 1
ATOM 1589 O O . LYS A 1 193 ? -25.333 -6.850 20.478 1.00 69.69 193 LYS A O 1
ATOM 1594 N N . GLY A 1 194 ? -24.925 -5.646 22.338 1.00 66.06 194 GLY A N 1
ATOM 1595 C CA . GLY A 1 194 ? -25.791 -6.399 23.253 1.00 66.06 194 GLY A CA 1
ATOM 1596 C C . GLY A 1 194 ? -25.198 -7.710 23.789 1.00 66.06 194 GLY A C 1
ATOM 1597 O O . GLY A 1 194 ? -25.927 -8.528 24.345 1.00 66.06 194 GLY A O 1
ATOM 1598 N N . SER A 1 195 ? -23.899 -7.961 23.599 1.00 75.06 195 SER A N 1
ATOM 1599 C CA . SER A 1 195 ? -23.196 -9.101 24.204 1.00 75.06 195 SER A CA 1
ATOM 1600 C C . SER A 1 195 ? -22.982 -8.885 25.706 1.00 75.06 195 SER A C 1
ATOM 1602 O O . SER A 1 195 ? -22.704 -7.775 26.146 1.00 75.06 195 SER A O 1
ATOM 1604 N N . THR A 1 196 ? -22.991 -9.957 26.503 1.00 71.50 196 THR A N 1
ATOM 1605 C CA . THR A 1 196 ? -22.677 -9.890 27.946 1.00 71.50 196 THR A CA 1
ATOM 1606 C C . THR A 1 196 ? -21.279 -9.344 28.244 1.00 71.50 196 THR A C 1
ATOM 1608 O O . THR A 1 196 ? -21.021 -8.883 29.349 1.00 71.50 196 THR A O 1
ATOM 1611 N N . ASN A 1 197 ? -20.372 -9.391 27.263 1.00 75.31 197 ASN A N 1
ATOM 1612 C CA . ASN A 1 197 ? -19.011 -8.868 27.362 1.00 75.31 197 ASN A CA 1
ATOM 1613 C C . ASN A 1 197 ? -18.771 -7.662 26.435 1.00 75.31 197 ASN A C 1
ATOM 1615 O O . ASN A 1 197 ? -17.624 -7.426 26.060 1.00 75.31 197 ASN A O 1
ATOM 1619 N N . GLU A 1 198 ? -19.819 -6.931 26.034 1.00 79.56 198 GLU A N 1
ATOM 1620 C CA . GLU A 1 198 ? -19.720 -5.789 25.106 1.00 79.56 198 GLU A CA 1
ATOM 1621 C C . GLU A 1 198 ? -18.648 -4.771 25.548 1.00 79.56 198 GLU A C 1
ATOM 1623 O O . GLU A 1 198 ? -17.817 -4.381 24.732 1.00 79.56 198 GLU A O 1
ATOM 1628 N N . ASP A 1 199 ? -18.548 -4.453 26.843 1.00 81.00 199 ASP A N 1
ATOM 1629 C CA . ASP A 1 199 ? -17.506 -3.564 27.387 1.00 81.00 199 ASP A CA 1
ATOM 1630 C C . ASP A 1 199 ? -16.081 -4.037 27.055 1.00 81.00 199 ASP A C 1
ATOM 1632 O O . ASP A 1 199 ? -15.231 -3.264 26.612 1.00 81.00 199 ASP A O 1
ATOM 1636 N N . LEU A 1 200 ? -15.807 -5.331 27.253 1.00 81.12 200 LEU A N 1
ATOM 1637 C CA . LEU A 1 200 ? -14.489 -5.920 27.000 1.00 81.12 200 LEU A CA 1
ATOM 1638 C C . LEU A 1 200 ? -14.190 -6.012 25.500 1.00 81.12 200 LEU A C 1
ATOM 1640 O O . LEU A 1 200 ? -13.032 -5.883 25.104 1.00 81.12 200 LEU A O 1
ATOM 1644 N N . GLN A 1 201 ? -15.222 -6.206 24.674 1.00 83.50 201 GLN A N 1
ATOM 1645 C CA . GLN A 1 201 ? -15.111 -6.189 23.213 1.00 83.50 201 GLN A CA 1
ATOM 1646 C C . GLN A 1 201 ? -14.721 -4.804 22.713 1.00 83.50 201 GLN A C 1
ATOM 1648 O O . GLN A 1 201 ? -13.791 -4.684 21.922 1.00 83.50 201 GLN A O 1
ATOM 1653 N N . ILE A 1 202 ? -15.384 -3.762 23.218 1.00 85.50 202 ILE A N 1
ATOM 1654 C CA . ILE A 1 202 ? -15.103 -2.374 22.850 1.00 85.50 202 ILE A CA 1
ATOM 1655 C C . ILE A 1 202 ? -13.684 -1.977 23.276 1.00 85.50 202 ILE A C 1
ATOM 1657 O O . ILE A 1 202 ? -12.935 -1.426 22.474 1.00 85.50 202 ILE A O 1
ATOM 1661 N N . ILE A 1 203 ? -13.268 -2.310 24.504 1.00 86.06 203 ILE A N 1
ATOM 1662 C CA . ILE A 1 203 ? -11.901 -2.026 24.980 1.00 86.06 203 ILE A CA 1
ATOM 1663 C C . ILE A 1 203 ? -10.854 -2.706 24.087 1.00 86.06 203 ILE A C 1
ATOM 1665 O O . ILE A 1 203 ? -9.838 -2.098 23.743 1.00 86.06 203 ILE A O 1
ATOM 1669 N N . TYR A 1 204 ? -11.094 -3.960 23.697 1.00 86.56 204 TYR A N 1
ATOM 1670 C CA . TYR A 1 204 ? -10.196 -4.678 22.797 1.00 86.56 204 TYR A CA 1
ATOM 1671 C C . TYR A 1 204 ? -10.154 -4.044 21.400 1.00 86.56 204 TYR A C 1
ATOM 1673 O O . TYR A 1 204 ? -9.069 -3.860 20.854 1.00 86.56 204 TYR A O 1
ATOM 1681 N N . ALA A 1 205 ? -11.304 -3.629 20.867 1.00 85.81 205 ALA A N 1
ATOM 1682 C CA . ALA A 1 205 ? -11.403 -2.936 19.585 1.00 85.81 205 ALA A CA 1
ATOM 1683 C C . ALA A 1 205 ? -10.619 -1.614 19.575 1.00 85.81 205 ALA A C 1
ATOM 1685 O O . ALA A 1 205 ? -9.872 -1.339 18.640 1.00 85.81 205 ALA A O 1
ATOM 1686 N N . ILE A 1 206 ? -10.731 -0.816 20.644 1.00 86.69 206 ILE A N 1
ATOM 1687 C CA . ILE A 1 206 ? -9.955 0.423 20.805 1.00 86.69 206 ILE A CA 1
ATOM 1688 C C . ILE A 1 206 ? -8.455 0.108 20.837 1.00 86.69 206 ILE A C 1
ATOM 1690 O O . ILE A 1 206 ? -7.667 0.780 20.172 1.00 86.69 206 ILE A O 1
ATOM 1694 N N . LYS A 1 207 ? -8.044 -0.934 21.570 1.00 88.25 207 LYS A N 1
ATOM 1695 C CA . LYS A 1 207 ? -6.640 -1.365 21.605 1.00 88.25 207 LYS A CA 1
ATOM 1696 C C . LYS A 1 207 ? -6.126 -1.736 20.209 1.00 88.25 207 LYS A C 1
ATOM 1698 O O . LYS A 1 207 ? -5.026 -1.319 19.852 1.00 88.25 207 LYS A O 1
ATOM 1703 N N . GLU A 1 208 ? -6.891 -2.499 19.430 1.00 86.94 208 GLU A N 1
ATOM 1704 C CA . GLU A 1 208 ? -6.517 -2.841 18.052 1.00 86.94 208 GLU A CA 1
ATOM 1705 C C . GLU A 1 208 ? -6.412 -1.599 17.162 1.00 86.94 208 GLU A C 1
ATOM 1707 O O . GLU A 1 208 ? -5.437 -1.471 16.424 1.00 86.94 208 GLU A O 1
ATOM 1712 N N . LEU A 1 209 ? -7.342 -0.646 17.278 1.00 86.50 209 LEU A N 1
ATOM 1713 C CA . LEU A 1 209 ? -7.287 0.613 16.529 1.00 86.50 209 LEU A CA 1
ATOM 1714 C C . LEU A 1 209 ? -6.024 1.425 16.846 1.00 86.50 209 LEU A C 1
ATOM 1716 O O . LEU A 1 209 ? -5.378 1.919 15.921 1.00 86.50 209 LEU A O 1
ATOM 1720 N N . ILE A 1 210 ? -5.630 1.502 18.122 1.00 85.81 210 ILE A N 1
ATOM 1721 C CA . ILE A 1 210 ? -4.389 2.167 18.553 1.00 85.81 210 ILE A CA 1
ATOM 1722 C C . ILE A 1 210 ? -3.156 1.448 17.982 1.00 85.81 210 ILE A C 1
ATOM 1724 O O . ILE A 1 210 ? -2.217 2.085 17.497 1.00 85.81 210 ILE A O 1
ATOM 1728 N N . MET A 1 211 ? -3.151 0.112 17.986 1.00 86.94 211 MET A N 1
ATOM 1729 C CA . MET A 1 211 ? -2.064 -0.653 17.370 1.00 86.94 211 MET A CA 1
ATOM 1730 C C . MET A 1 211 ? -1.985 -0.391 15.864 1.00 86.94 211 MET A C 1
ATOM 1732 O O . MET A 1 211 ? -0.900 -0.147 15.346 1.00 86.94 211 MET A O 1
ATOM 1736 N N . GLN A 1 212 ? -3.115 -0.352 15.162 1.00 85.00 212 GLN A N 1
ATOM 1737 C CA . GLN A 1 212 ? -3.140 -0.034 13.734 1.00 85.00 212 GLN A CA 1
ATOM 1738 C C . GLN A 1 212 ? -2.751 1.422 13.444 1.00 85.00 212 GLN A C 1
ATOM 1740 O O . GLN A 1 212 ? -2.205 1.698 12.382 1.00 85.00 212 GLN A O 1
ATOM 1745 N N . SER A 1 213 ? -3.010 2.378 14.346 1.00 83.19 213 SER A N 1
ATOM 1746 C CA . SER A 1 213 ? -2.533 3.755 14.144 1.00 83.19 213 SER A CA 1
ATOM 1747 C C . SER A 1 213 ? -1.010 3.862 14.183 1.00 83.19 213 SER A C 1
ATOM 1749 O O . SER A 1 213 ? -0.462 4.722 13.508 1.00 83.19 213 SER A O 1
ATOM 1751 N N . SER A 1 214 ? -0.306 2.961 14.883 1.00 81.38 214 SER A N 1
ATOM 1752 C CA . SER A 1 214 ? 1.167 2.954 14.884 1.00 81.38 214 SER A CA 1
ATOM 1753 C C . SER A 1 214 ? 1.779 2.746 13.492 1.00 81.38 214 SER A C 1
ATOM 1755 O O . SER A 1 214 ? 2.831 3.308 13.208 1.00 81.38 214 SER A O 1
ATOM 1757 N N . GLN A 1 215 ? 1.099 2.004 12.611 1.00 80.81 215 GLN A N 1
ATOM 1758 C CA . GLN A 1 215 ? 1.511 1.821 11.215 1.00 80.81 215 GLN A CA 1
ATOM 1759 C C . GLN A 1 215 ? 1.331 3.115 10.412 1.00 80.81 215 GLN A C 1
ATOM 1761 O O . GLN A 1 215 ? 2.251 3.534 9.722 1.00 80.81 215 GLN A O 1
ATOM 1766 N N . ILE A 1 216 ? 0.207 3.812 10.611 1.00 80.25 216 ILE A N 1
ATOM 1767 C CA . ILE A 1 216 ? -0.062 5.122 9.991 1.00 80.25 216 ILE A CA 1
ATOM 1768 C C . ILE A 1 216 ? 1.010 6.143 10.392 1.00 80.25 216 ILE A C 1
ATOM 1770 O O . ILE A 1 216 ? 1.462 6.920 9.562 1.00 80.25 216 ILE A O 1
ATOM 1774 N N . PHE A 1 217 ? 1.474 6.125 11.647 1.00 79.88 217 PHE A N 1
ATOM 1775 C CA . PHE A 1 217 ? 2.575 6.995 12.074 1.00 79.88 217 PHE A CA 1
ATOM 1776 C C . PHE A 1 217 ? 3.888 6.707 11.333 1.00 79.88 217 PHE A C 1
ATOM 1778 O O . PHE A 1 217 ? 4.647 7.635 11.068 1.00 79.88 217 PHE A O 1
ATOM 1785 N N . GLN A 1 218 ? 4.175 5.447 10.992 1.00 79.44 218 GLN A N 1
ATOM 1786 C CA . GLN A 1 218 ? 5.364 5.104 10.203 1.00 79.44 218 GLN A CA 1
ATOM 1787 C C . GLN A 1 218 ? 5.249 5.611 8.763 1.00 79.44 218 GLN A C 1
ATOM 1789 O O . GLN A 1 218 ? 6.226 6.133 8.235 1.00 79.44 218 GLN A O 1
ATOM 1794 N N . GLU A 1 219 ? 4.065 5.502 8.161 1.00 76.88 219 GLU A N 1
ATOM 1795 C CA . GLU A 1 219 ? 3.774 6.033 6.823 1.00 76.88 219 GLU A CA 1
ATOM 1796 C C . GLU A 1 219 ? 3.847 7.568 6.802 1.00 76.88 219 GLU A C 1
ATOM 1798 O O . GLU A 1 219 ? 4.506 8.145 5.940 1.00 76.88 219 GLU A O 1
ATOM 1803 N N . ALA A 1 220 ? 3.265 8.232 7.805 1.00 76.50 220 ALA A N 1
ATOM 1804 C CA . ALA A 1 220 ? 3.301 9.686 7.951 1.00 76.50 220 ALA A CA 1
ATOM 1805 C C . ALA A 1 220 ? 4.725 10.225 8.161 1.00 76.50 220 ALA A C 1
ATOM 1807 O O . ALA A 1 220 ? 5.083 11.246 7.582 1.00 76.50 220 ALA A O 1
ATOM 1808 N N . ASN A 1 221 ? 5.567 9.521 8.925 1.00 76.31 221 ASN A N 1
ATOM 1809 C CA . ASN A 1 221 ? 6.986 9.870 9.064 1.00 76.31 221 ASN A CA 1
ATOM 1810 C C . ASN A 1 221 ? 7.766 9.763 7.744 1.00 76.31 221 ASN A C 1
ATOM 1812 O O . ASN A 1 221 ? 8.858 10.305 7.651 1.00 76.31 221 ASN A O 1
ATOM 1816 N N . GLY A 1 222 ? 7.254 9.045 6.741 1.00 70.31 222 GLY A N 1
ATOM 1817 C CA . GLY A 1 222 ? 7.854 9.034 5.408 1.00 70.31 222 GLY A CA 1
ATOM 1818 C C . GLY A 1 222 ? 7.596 10.321 4.619 1.00 70.31 222 GLY A C 1
ATOM 1819 O O . GLY A 1 222 ? 8.361 10.619 3.706 1.00 70.31 222 GLY A O 1
ATOM 1820 N N . LEU A 1 223 ? 6.535 11.064 4.953 1.00 69.94 223 LEU A N 1
ATOM 1821 C CA . LEU A 1 223 ? 6.094 12.274 4.246 1.00 69.94 223 LEU A CA 1
ATOM 1822 C C . LEU A 1 223 ? 6.645 13.584 4.835 1.00 69.94 223 LEU A C 1
ATOM 1824 O O . LEU A 1 223 ? 6.674 14.586 4.119 1.00 69.94 223 LEU A O 1
ATOM 1828 N N . ILE A 1 224 ? 7.029 13.592 6.118 1.00 57.81 224 ILE A N 1
ATOM 1829 C CA . ILE A 1 224 ? 7.488 14.770 6.887 1.00 57.81 224 ILE A CA 1
ATOM 1830 C C . ILE A 1 224 ? 9.015 14.777 6.974 1.00 57.81 224 ILE A C 1
ATOM 1832 O O . ILE A 1 224 ? 9.623 15.823 6.653 1.00 57.81 224 ILE A O 1
#

Organism: Euroglyphus maynei (NCBI:txid6958)

InterPro domains:
  IPR006849 Elongator complex protein 1 [PTHR12747] (1-222)
  IPR056169 ELP1, three-helical bundle [PF23936] (92-219)

Foldseek 3Di:
DCLVVLNLVVVLVVLVVVDPLPDPVSVVSLVVSLVVCVVVLNLVSSLCSCCPSVVNLLVSLLSCLVSLVLVVSVVSCVVVVDDVVSCVPRNPVSLVVVVVVLVVLVVVLVVLLVVLVVVLVVVVVVVVVVVVVVVVVVVPDDDDDDDDDDDDPDPPDDDDDDDDDDDPPDDPVPVVVVVVVVVVVVVLLPQDPPDPNNNVVSVSVNVVSVVVVVVSVVSVVSSD

pLDDT: mean 76.23, std 17.52, range [35.12, 93.94]